Protein AF-A0A936B8V5-F1 (afdb_monomer_lite)

Foldseek 3Di:
DDDDDDDPPPDDPPPPVVVVVVVVQQQDQQCPLQDGNVVCVVLVADSNDQQRCPLQHGQNVQVVPVQGRSNDQQSQFQPNGCNRDPCSNHNPPDQKAKDWPDKDKDKDFADFDFDPDDDPPVDPVCDGDPTDGTDIAIAIEIEMEIGPFDFAALVDAFGKWKKKAFPVDDPQVSLDPDDDLIDTDGDDFPDFDPVQQFNWDDPPGQWMKMFMATSNSHTSGPNIDIDGHPDLVPPDPVPDDPPPPDDPRGNGHYRYGYDD

pLDDT: mean 74.58, std 17.85, range [33.94, 98.56]

Secondary structure (DSSP, 8-state):
---------------TTHHHHHHHHHT--SS-SS--HHHHHHHT--TT-S-SSSSSS-HHHHTTSTT--TT-S-SSSSSS-GGG-SSTTS----S-EEEEEEEEEEEEEPPP-----------TT-PPPPPPPPPEEEEEEEEEEEES-----TTSTT-EEEEEEETTS-GGGGGSSS-BSEEEE-SPSSP--TT----BPPTT--EEEEEEEETTS-B-TT--EEEEPPPTT-S-GGGSPTTS-------B-EEEEE--

Sequence (260 aa):
MAGGGGQLDVAASLSATATAEQALLLTLDRDQDGLPNAEELALGTDPDNPDSDGDGLDDGYEGRIPCLNPLEADVDGDGILDGEDDDPCTAALSPYQAQITDIRLVRIQSAPTGDDGYGYGEDPLDAPPPASEPEEVVRYEIAFTTTGFTPQPPSVADSHHVHFYFNSLGEDEAGLPGGGPWSLYAGGSPYVDPNNTPLARPEGATQLCVVVANANHTLVRNTSQCFDLPAPDAIPEESRVPGWGEWSAVAPALICTVEG

Radius of gyration: 31.31 Å; chains: 1; bounding box: 72×70×105 Å

Structure (mmCIF, N/CA/C/O backbone):
data_AF-A0A936B8V5-F1
#
_entry.id   AF-A0A936B8V5-F1
#
loop_
_atom_site.group_PDB
_atom_site.id
_atom_site.type_symbol
_atom_site.label_atom_id
_atom_site.label_alt_id
_atom_site.label_comp_id
_atom_site.label_asym_id
_atom_site.label_entity_id
_atom_site.label_seq_id
_atom_site.pdbx_PDB_ins_code
_atom_site.Cartn_x
_atom_site.Cartn_y
_atom_site.Cartn_z
_atom_site.occupancy
_atom_site.B_iso_or_equiv
_atom_site.auth_seq_id
_atom_site.auth_comp_id
_atom_site.auth_asym_id
_atom_site.auth_atom_id
_atom_site.pdbx_PDB_model_num
ATOM 1 N N . MET A 1 1 ? -4.813 -48.993 -71.717 1.00 38.22 1 MET A N 1
ATOM 2 C CA . MET A 1 1 ? -3.467 -48.387 -71.792 1.00 38.22 1 MET A CA 1
ATOM 3 C C . MET A 1 1 ? -3.457 -47.210 -70.833 1.00 38.22 1 MET A C 1
ATOM 5 O O . MET A 1 1 ? -4.446 -46.495 -70.818 1.00 38.22 1 MET A O 1
ATOM 9 N N . ALA A 1 2 ? -2.410 -47.149 -70.004 1.00 41.72 2 ALA A N 1
ATOM 10 C CA . ALA A 1 2 ? -2.052 -46.181 -68.954 1.00 41.72 2 ALA A CA 1
ATOM 11 C C . ALA A 1 2 ? -2.599 -44.746 -69.115 1.00 41.72 2 ALA A C 1
ATOM 13 O O . ALA A 1 2 ? -2.808 -44.293 -70.230 1.00 41.72 2 ALA A O 1
ATOM 14 N N . GLY A 1 3 ? -2.789 -43.934 -68.081 1.00 33.94 3 GLY A N 1
ATOM 15 C CA . GLY A 1 3 ? -2.330 -43.940 -66.692 1.00 33.94 3 GLY A CA 1
ATOM 16 C C . GLY A 1 3 ? -2.651 -42.546 -66.126 1.00 33.94 3 GLY A C 1
ATOM 17 O O 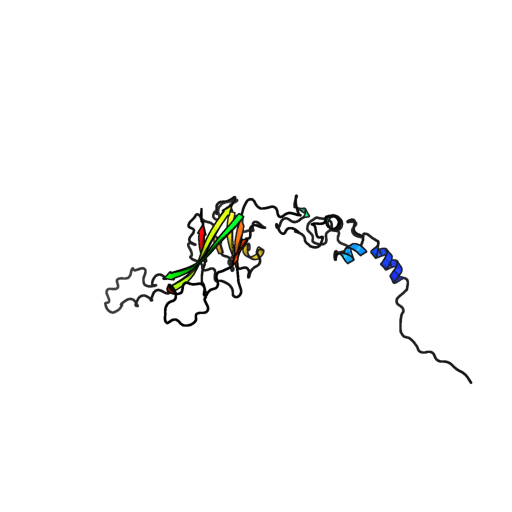. GLY A 1 3 ? -2.791 -41.595 -66.886 1.00 33.94 3 GLY A O 1
ATOM 18 N N . GLY A 1 4 ? -2.902 -42.420 -64.830 1.00 36.34 4 GLY A N 1
ATOM 19 C CA . GLY A 1 4 ? -2.001 -41.640 -63.981 1.00 36.34 4 GLY A CA 1
ATOM 20 C C . GLY A 1 4 ? -2.801 -40.580 -63.226 1.00 36.34 4 GLY A C 1
ATOM 21 O O . GLY A 1 4 ? -3.529 -39.802 -63.834 1.00 36.34 4 GLY A O 1
ATOM 22 N N . GLY A 1 5 ? -2.731 -40.640 -61.898 1.00 45.72 5 GLY A N 1
ATOM 23 C CA . GLY A 1 5 ? -3.432 -39.744 -60.990 1.00 45.72 5 GLY A CA 1
ATOM 24 C C . GLY A 1 5 ? -2.822 -38.346 -60.920 1.00 45.72 5 GLY A C 1
ATOM 25 O O . GLY A 1 5 ? -1.704 -38.100 -61.363 1.00 45.72 5 GLY A O 1
ATOM 26 N N . GLY A 1 6 ? -3.591 -37.452 -60.311 1.00 39.69 6 GLY A N 1
ATOM 27 C CA . GLY A 1 6 ? -3.196 -36.103 -59.932 1.00 39.69 6 GLY A CA 1
ATOM 28 C C . GLY A 1 6 ? -4.151 -35.642 -58.844 1.00 39.69 6 GLY A C 1
ATOM 29 O O . GLY A 1 6 ? -5.151 -34.988 -59.121 1.00 39.69 6 GLY A O 1
ATOM 30 N N . GLN A 1 7 ? -3.890 -36.097 -57.623 1.00 45.12 7 GLN A N 1
ATOM 31 C CA . GLN A 1 7 ? -4.509 -35.584 -56.412 1.00 45.12 7 GLN A CA 1
ATOM 32 C C . GLN A 1 7 ? -4.047 -34.130 -56.257 1.00 45.12 7 GLN A C 1
ATOM 34 O O . GLN A 1 7 ? -2.850 -33.863 -56.190 1.00 45.12 7 GLN A O 1
ATOM 39 N N . LEU A 1 8 ? -4.988 -33.189 -56.314 1.00 44.16 8 LEU A N 1
ATOM 40 C CA . LEU A 1 8 ? -4.719 -31.782 -56.042 1.00 44.16 8 LEU A CA 1
ATOM 41 C C . LEU A 1 8 ? -4.592 -31.631 -54.527 1.00 44.16 8 LEU A C 1
ATOM 43 O O . LEU A 1 8 ? -5.588 -31.430 -53.834 1.00 44.16 8 LEU A O 1
ATOM 47 N N . ASP A 1 9 ? -3.373 -31.781 -54.018 1.00 44.16 9 ASP A N 1
ATOM 48 C CA . ASP A 1 9 ? -3.058 -31.418 -52.644 1.00 44.16 9 ASP A CA 1
ATOM 49 C C . ASP A 1 9 ? -3.099 -29.891 -52.532 1.00 44.16 9 ASP A C 1
ATOM 51 O O . ASP A 1 9 ? -2.216 -29.164 -52.987 1.00 44.16 9 ASP A O 1
ATOM 55 N N . VAL A 1 10 ? -4.186 -29.398 -51.942 1.00 50.53 10 VAL A N 1
ATOM 56 C CA . VAL A 1 10 ? -4.339 -28.009 -51.510 1.00 50.53 10 VAL A CA 1
ATOM 57 C C . VAL A 1 10 ? -3.613 -27.871 -50.172 1.00 50.53 10 VAL A C 1
ATOM 59 O O . VAL A 1 10 ? -4.236 -27.830 -49.117 1.00 50.53 10 VAL A O 1
ATOM 62 N N . ALA A 1 11 ? -2.283 -27.878 -50.187 1.00 51.22 11 ALA A N 1
ATOM 63 C CA . ALA A 1 11 ? -1.497 -27.608 -48.992 1.00 51.22 11 ALA A CA 1
ATOM 64 C C . ALA A 1 11 ? -0.156 -26.965 -49.351 1.00 51.22 11 ALA A C 1
ATOM 66 O O . ALA A 1 11 ? 0.573 -27.447 -50.211 1.00 51.22 11 ALA A O 1
ATOM 67 N N . ALA A 1 12 ? 0.158 -25.904 -48.609 1.00 52.75 12 ALA A N 1
ATOM 68 C CA . ALA A 1 12 ? 1.461 -25.257 -48.508 1.00 52.75 12 ALA A CA 1
ATOM 69 C C . ALA A 1 12 ? 1.918 -24.414 -49.714 1.00 52.75 12 ALA A C 1
ATOM 71 O O . ALA A 1 12 ? 2.805 -24.777 -50.479 1.00 52.75 12 ALA A O 1
ATOM 72 N N . SER A 1 13 ? 1.413 -23.181 -49.767 1.00 53.25 13 SER A N 1
ATOM 73 C CA . SER A 1 13 ? 2.253 -22.040 -50.144 1.00 53.25 13 SER A CA 1
ATOM 74 C C . SER A 1 13 ? 2.345 -21.092 -48.947 1.00 53.25 13 SER A C 1
ATOM 76 O O . SER A 1 13 ? 1.743 -20.026 -48.918 1.00 53.25 13 SER A O 1
ATOM 78 N N . LEU A 1 14 ? 3.060 -21.530 -47.908 1.00 50.88 14 LEU A N 1
ATOM 79 C CA . LEU A 1 14 ? 3.731 -20.611 -46.992 1.00 50.88 14 LEU A CA 1
ATOM 80 C C . LEU A 1 14 ? 5.136 -20.444 -47.567 1.00 50.88 14 LEU A C 1
ATOM 82 O O . LEU A 1 14 ? 5.882 -21.415 -47.694 1.00 50.88 14 LEU A O 1
ATOM 86 N N . SER A 1 15 ? 5.430 -19.238 -48.045 1.00 55.03 15 SER A N 1
ATOM 87 C CA . SER A 1 15 ? 6.674 -18.920 -48.737 1.00 55.03 15 SER A CA 1
ATOM 88 C C . SER A 1 15 ? 7.882 -19.214 -47.845 1.00 55.03 15 SER A C 1
ATOM 90 O O . SER A 1 15 ? 7.982 -18.675 -46.747 1.00 55.03 15 SER A O 1
ATOM 92 N N . ALA A 1 16 ? 8.844 -19.993 -48.345 1.00 54.38 16 ALA A N 1
ATOM 93 C CA . ALA A 1 16 ? 10.139 -20.230 -47.697 1.00 54.38 16 ALA A CA 1
ATOM 94 C C . ALA A 1 16 ? 10.983 -18.945 -47.501 1.00 54.38 16 ALA A C 1
ATOM 96 O O . ALA A 1 16 ? 12.058 -18.998 -46.911 1.00 54.38 16 ALA A O 1
ATOM 97 N N . THR A 1 17 ? 10.517 -17.790 -47.991 1.00 53.12 17 THR A N 1
ATOM 98 C CA . THR A 1 17 ? 11.121 -16.476 -47.718 1.00 53.12 17 THR A CA 1
ATOM 99 C C . THR A 1 17 ? 10.673 -15.876 -46.386 1.00 53.12 17 THR A C 1
ATOM 101 O O . THR A 1 17 ? 11.434 -15.116 -45.796 1.00 53.12 17 THR A O 1
ATOM 104 N N . ALA A 1 18 ? 9.493 -16.250 -45.873 1.00 55.00 18 ALA A N 1
ATOM 105 C CA . ALA A 1 18 ? 8.970 -15.714 -44.616 1.00 55.00 18 ALA A CA 1
ATOM 106 C C . ALA A 1 18 ? 9.868 -16.077 -43.421 1.00 55.00 18 ALA A C 1
ATOM 108 O O . ALA A 1 18 ? 10.029 -15.276 -42.513 1.00 55.00 18 ALA A O 1
ATOM 109 N N . THR A 1 19 ? 10.538 -17.232 -43.455 1.00 65.62 19 THR A N 1
ATOM 110 C CA . THR A 1 19 ? 11.377 -17.700 -42.342 1.00 65.62 19 THR A CA 1
ATOM 111 C C . THR A 1 19 ? 12.726 -16.990 -42.240 1.00 65.62 19 THR A C 1
ATOM 113 O O . THR A 1 19 ? 13.256 -16.878 -41.143 1.00 65.62 19 THR A O 1
ATOM 116 N N . ALA A 1 20 ? 13.307 -16.518 -43.349 1.00 68.31 20 ALA A N 1
ATOM 117 C CA . ALA A 1 20 ? 14.611 -15.848 -43.320 1.00 68.31 20 ALA A CA 1
ATOM 118 C C . ALA A 1 20 ? 14.492 -14.376 -42.897 1.00 68.31 20 ALA A C 1
ATOM 120 O O . ALA A 1 20 ? 15.306 -13.898 -42.114 1.00 68.31 20 ALA A O 1
ATOM 121 N N . GLU A 1 21 ? 13.459 -13.677 -43.375 1.00 71.19 21 GLU A N 1
ATOM 122 C CA . GLU A 1 21 ? 13.177 -12.300 -42.952 1.00 71.19 21 GLU A CA 1
ATOM 123 C C . GLU A 1 21 ? 12.704 -12.252 -41.494 1.00 71.19 21 GLU A C 1
ATOM 125 O O . GLU A 1 21 ? 13.179 -11.418 -40.732 1.00 71.19 21 GLU A O 1
ATOM 130 N N . GLN A 1 22 ? 11.859 -13.196 -41.061 1.00 73.00 22 GLN A N 1
ATOM 131 C CA . GLN A 1 22 ? 11.444 -13.292 -39.655 1.00 73.00 22 GLN A CA 1
ATOM 132 C C . GLN A 1 22 ? 12.605 -13.661 -38.726 1.00 73.00 22 GLN A C 1
ATOM 134 O O . GLN A 1 22 ? 12.713 -13.099 -37.642 1.00 73.00 22 GLN A O 1
ATOM 139 N N . ALA A 1 23 ? 13.512 -14.547 -39.149 1.00 80.19 23 ALA A N 1
ATOM 140 C CA . ALA A 1 23 ? 14.703 -14.864 -38.361 1.00 80.19 23 ALA A CA 1
ATOM 141 C C . ALA A 1 23 ? 15.645 -13.660 -38.205 1.00 80.19 23 ALA A C 1
ATOM 143 O O . ALA A 1 23 ? 16.279 -13.526 -37.165 1.00 80.19 23 ALA A O 1
ATOM 144 N N . LEU A 1 24 ? 15.726 -12.778 -39.208 1.00 83.19 24 LEU A N 1
ATOM 145 C CA . LEU A 1 24 ? 16.513 -11.549 -39.108 1.00 83.19 24 LEU A CA 1
ATOM 146 C C . LEU A 1 24 ? 15.870 -10.540 -38.149 1.00 83.19 24 LEU A C 1
ATOM 148 O O . LEU A 1 24 ? 16.584 -9.912 -37.371 1.00 83.19 24 LEU A O 1
ATOM 152 N N . LEU A 1 25 ? 14.538 -10.416 -38.174 1.00 88.25 25 LEU A N 1
ATOM 153 C CA . LEU A 1 25 ? 13.805 -9.552 -37.245 1.00 88.25 25 LEU A CA 1
ATOM 154 C C . LEU A 1 25 ? 14.021 -9.968 -35.791 1.00 88.25 25 LEU A C 1
ATOM 156 O O . LEU A 1 25 ? 14.197 -9.105 -34.950 1.00 88.25 25 LEU A O 1
ATOM 160 N N . LEU A 1 26 ? 14.080 -11.268 -35.506 1.00 91.44 26 LEU A N 1
ATOM 161 C CA . LEU A 1 26 ? 14.350 -11.788 -34.163 1.00 91.44 26 LEU A CA 1
ATOM 162 C C . LEU A 1 26 ? 15.764 -11.464 -33.646 1.00 91.44 26 LEU A C 1
ATOM 164 O O . LEU A 1 26 ? 15.993 -11.456 -32.445 1.00 91.44 26 LEU A O 1
ATOM 168 N N . THR A 1 27 ? 16.723 -11.211 -34.537 1.00 94.25 27 THR A N 1
ATOM 169 C CA . THR A 1 27 ? 18.103 -10.850 -34.157 1.00 94.25 27 THR A CA 1
ATOM 170 C C . THR A 1 27 ? 18.358 -9.348 -34.104 1.00 94.25 27 THR A C 1
ATOM 172 O O . THR A 1 27 ? 19.471 -8.939 -33.779 1.00 94.25 27 THR A O 1
ATOM 175 N N . LEU A 1 28 ? 17.378 -8.540 -34.506 1.00 95.88 28 LEU A N 1
ATOM 176 C CA . LEU A 1 28 ? 17.460 -7.091 -34.415 1.00 95.88 28 LEU A CA 1
ATOM 177 C C . LEU A 1 28 ? 17.073 -6.652 -33.000 1.00 95.88 28 LEU A C 1
ATOM 179 O O . LEU A 1 28 ? 16.339 -7.364 -32.335 1.00 95.88 28 LEU A O 1
ATOM 183 N N . ASP A 1 29 ? 17.576 -5.498 -32.600 1.00 96.69 29 ASP A N 1
ATOM 184 C CA . ASP A 1 29 ? 17.181 -4.724 -31.424 1.00 96.69 29 ASP A CA 1
ATOM 185 C C . ASP A 1 29 ? 16.538 -3.456 -32.006 1.00 96.69 29 ASP A C 1
ATOM 187 O O . ASP A 1 29 ? 17.207 -2.682 -32.713 1.00 96.69 29 ASP A O 1
ATOM 191 N N . ARG A 1 30 ? 15.206 -3.388 -31.971 1.00 95.62 30 ARG A N 1
ATOM 192 C CA . ARG A 1 30 ? 14.439 -2.489 -32.845 1.00 95.62 30 ARG A CA 1
ATOM 193 C C . ARG A 1 30 ? 14.188 -1.129 -32.203 1.00 95.62 30 ARG A C 1
ATOM 195 O O . ARG A 1 30 ? 14.227 -0.129 -32.932 1.00 95.62 30 ARG A O 1
ATOM 202 N N . ASP A 1 31 ? 13.977 -1.087 -30.904 1.00 97.50 31 ASP A N 1
ATOM 203 C CA . ASP A 1 31 ? 13.868 0.121 -30.086 1.00 97.50 31 ASP A CA 1
ATOM 204 C C . ASP A 1 31 ? 15.209 0.594 -29.507 1.00 97.50 31 ASP A C 1
ATOM 206 O O . ASP A 1 31 ? 15.314 1.772 -29.166 1.00 97.50 31 ASP A O 1
ATOM 210 N N . GLN A 1 32 ? 16.269 -0.217 -29.603 1.00 98.00 32 GLN A N 1
ATOM 211 C CA . GLN A 1 32 ? 17.662 0.139 -29.292 1.00 98.00 32 GLN A CA 1
ATOM 212 C C . GLN A 1 32 ? 17.944 0.300 -27.797 1.00 98.00 32 GLN A C 1
ATOM 214 O O . GLN A 1 32 ? 18.799 1.109 -27.419 1.00 98.00 32 GLN A O 1
ATOM 219 N N . ASP A 1 33 ? 17.272 -0.490 -26.972 1.00 97.62 33 ASP A N 1
ATOM 220 C CA . ASP A 1 33 ? 17.423 -0.534 -25.515 1.00 97.62 33 ASP A CA 1
ATOM 221 C C . ASP A 1 33 ? 18.572 -1.484 -25.070 1.00 97.62 33 ASP A C 1
ATOM 223 O O . ASP A 1 33 ? 19.102 -1.428 -23.954 1.00 97.62 33 ASP A O 1
ATOM 227 N N . GLY A 1 34 ? 19.061 -2.316 -25.999 1.00 96.31 34 GLY A N 1
ATOM 228 C CA . GLY A 1 34 ? 20.127 -3.282 -25.779 1.00 96.31 34 GLY A CA 1
ATOM 229 C C . GLY A 1 34 ? 19.670 -4.721 -25.527 1.00 96.31 34 GLY A C 1
ATOM 230 O O . GLY A 1 34 ? 20.537 -5.531 -25.151 1.00 96.31 34 GLY A O 1
ATOM 231 N N . LEU A 1 35 ? 18.395 -5.045 -25.757 1.00 96.62 35 LEU A N 1
ATOM 232 C CA . LEU A 1 35 ? 17.846 -6.393 -25.885 1.00 96.62 35 LEU A CA 1
ATOM 233 C C . LEU A 1 35 ? 17.447 -6.682 -27.342 1.00 96.62 35 LEU A C 1
ATOM 235 O O . LEU A 1 35 ? 16.822 -5.881 -28.020 1.00 96.62 35 LEU A O 1
ATOM 239 N N . PRO A 1 36 ? 17.815 -7.848 -27.895 1.00 96.50 36 PRO A N 1
ATOM 240 C CA . PRO A 1 36 ? 17.280 -8.262 -29.185 1.00 96.50 36 PRO A CA 1
ATOM 241 C C . PRO A 1 36 ? 15.800 -8.647 -29.071 1.00 96.50 36 PRO A C 1
ATOM 243 O O . PRO A 1 36 ? 15.428 -9.358 -28.140 1.00 96.50 36 PRO A O 1
ATOM 246 N N . ASN A 1 37 ? 15.020 -8.400 -30.123 1.00 96.75 37 ASN A N 1
ATOM 247 C CA . ASN A 1 37 ? 13.596 -8.735 -30.221 1.00 96.75 37 ASN A CA 1
ATOM 248 C C . ASN A 1 37 ? 13.268 -10.189 -29.817 1.00 96.75 37 ASN A C 1
ATOM 250 O O . ASN A 1 37 ? 12.178 -10.484 -29.339 1.00 96.75 37 ASN A O 1
ATOM 254 N N . ALA A 1 38 ? 14.163 -11.156 -30.068 1.00 95.44 38 ALA A N 1
ATOM 255 C CA . ALA A 1 38 ? 13.956 -12.543 -29.635 1.00 95.44 38 ALA A CA 1
ATOM 256 C C . ALA A 1 38 ? 14.023 -12.734 -28.117 1.00 95.44 38 ALA A C 1
ATOM 258 O O . ALA A 1 38 ? 13.363 -13.633 -27.598 1.00 95.44 38 ALA A O 1
ATOM 259 N N . GLU A 1 39 ? 14.879 -11.969 -27.449 1.00 96.12 39 GLU A N 1
ATOM 260 C CA . GLU A 1 39 ? 15.048 -11.979 -26.000 1.00 96.12 39 GLU A CA 1
ATOM 261 C C . GLU A 1 39 ? 13.889 -11.243 -25.340 1.00 96.12 39 GLU A C 1
ATOM 263 O O . GLU A 1 39 ? 13.263 -11.808 -24.451 1.00 96.12 39 GLU A O 1
ATOM 268 N N . GLU A 1 40 ? 13.499 -10.094 -25.880 1.00 97.50 40 GLU A N 1
ATOM 269 C CA . GLU A 1 40 ? 12.309 -9.358 -25.450 1.00 97.50 40 GLU A CA 1
ATOM 270 C C . GLU A 1 40 ? 11.036 -10.204 -25.542 1.00 97.50 40 GLU A C 1
ATOM 272 O O . GLU A 1 40 ? 10.340 -10.422 -24.555 1.00 97.50 40 GLU A O 1
ATOM 277 N N . LEU A 1 41 ? 10.798 -10.853 -26.689 1.00 95.44 41 LEU A N 1
ATOM 278 C CA . LEU A 1 41 ? 9.683 -11.798 -26.842 1.00 95.44 41 LEU A CA 1
ATOM 279 C C . LEU A 1 41 ? 9.755 -12.989 -25.871 1.00 95.44 41 LEU A C 1
ATOM 281 O O . LEU A 1 41 ? 8.727 -13.614 -25.598 1.00 95.44 41 LEU A O 1
ATOM 285 N N . ALA A 1 42 ? 10.951 -13.364 -25.406 1.00 95.25 42 ALA A N 1
ATOM 286 C CA . ALA A 1 42 ? 11.131 -14.436 -24.430 1.00 95.25 42 ALA A CA 1
ATOM 287 C C . ALA A 1 42 ? 10.897 -13.961 -22.987 1.00 95.25 42 ALA A C 1
ATOM 289 O O . ALA A 1 42 ? 10.439 -14.764 -22.172 1.00 95.25 42 ALA A O 1
ATOM 290 N N . LEU A 1 43 ? 11.194 -12.693 -22.693 1.00 94.50 43 LEU A N 1
ATOM 291 C CA . LEU A 1 43 ? 10.930 -12.029 -21.416 1.00 94.50 43 LEU A CA 1
ATOM 292 C C . LEU A 1 43 ? 9.472 -11.561 -21.302 1.00 94.50 43 LEU A C 1
ATOM 294 O O . LEU A 1 43 ? 8.930 -11.537 -20.205 1.00 94.50 43 LEU A O 1
ATOM 298 N N . GLY A 1 44 ? 8.807 -11.317 -22.433 1.00 96.75 44 GLY A N 1
ATOM 299 C CA . GLY A 1 44 ? 7.440 -10.806 -22.501 1.00 96.75 44 GLY A CA 1
ATOM 300 C C . GLY A 1 44 ? 7.347 -9.288 -22.663 1.00 96.75 44 GLY A C 1
ATOM 301 O O . GLY A 1 44 ? 6.231 -8.776 -22.591 1.00 96.75 44 GLY A O 1
ATOM 302 N N . THR A 1 45 ? 8.473 -8.612 -22.899 1.00 97.75 45 THR A N 1
ATOM 303 C CA . THR A 1 45 ? 8.563 -7.176 -23.194 1.00 97.75 45 THR A CA 1
ATOM 304 C C . THR A 1 45 ? 8.195 -6.877 -24.656 1.00 97.75 45 THR A C 1
ATOM 306 O O . THR A 1 45 ? 8.005 -7.806 -25.458 1.00 97.75 45 THR A O 1
ATOM 309 N N . ASP A 1 46 ? 7.987 -5.603 -25.000 1.00 97.38 46 ASP A N 1
ATOM 310 C CA . ASP A 1 46 ? 7.541 -5.159 -26.328 1.00 97.38 46 ASP A CA 1
ATOM 311 C C . ASP A 1 46 ? 8.720 -4.707 -27.216 1.00 97.38 46 ASP A C 1
ATOM 313 O O . ASP A 1 46 ? 9.197 -3.602 -27.012 1.00 97.38 46 ASP A O 1
ATOM 317 N N . PRO A 1 47 ? 9.074 -5.440 -28.301 1.00 97.19 47 PRO A N 1
ATOM 318 C CA . PRO A 1 47 ? 10.209 -5.121 -29.191 1.00 97.19 47 PRO A CA 1
ATOM 319 C C . PRO A 1 47 ? 10.132 -3.814 -29.990 1.00 97.19 47 PRO A C 1
ATOM 321 O O . PRO A 1 47 ? 10.822 -3.629 -30.998 1.00 97.19 47 PRO A O 1
ATOM 324 N N . ASP A 1 48 ? 9.149 -2.980 -29.700 1.00 97.56 48 ASP A N 1
ATOM 325 C CA . ASP A 1 48 ? 8.931 -1.671 -30.297 1.00 97.56 48 ASP A CA 1
ATOM 326 C C . ASP A 1 48 ? 8.897 -0.561 -29.227 1.00 97.56 48 ASP A C 1
ATOM 328 O O . ASP A 1 48 ? 8.619 0.597 -29.571 1.00 97.56 48 ASP A O 1
ATOM 332 N N . ASN A 1 49 ? 9.166 -0.893 -27.962 1.00 98.38 49 ASN A N 1
ATOM 333 C CA . ASN A 1 49 ? 9.076 -0.012 -26.811 1.00 98.38 49 ASN A CA 1
ATOM 334 C C . ASN A 1 49 ? 10.213 -0.305 -25.813 1.00 98.38 49 ASN A C 1
ATOM 336 O O . ASN A 1 49 ? 10.133 -1.304 -25.112 1.00 98.38 49 ASN A O 1
ATOM 340 N N . PRO A 1 50 ? 11.186 0.610 -25.656 1.00 98.38 50 PRO A N 1
ATOM 341 C CA . PRO A 1 50 ? 12.371 0.347 -24.845 1.00 98.38 50 PRO A CA 1
ATOM 342 C C . PRO A 1 50 ? 12.103 0.263 -23.332 1.00 98.38 50 PRO A C 1
ATOM 344 O O . PRO A 1 50 ? 13.025 -0.081 -22.616 1.00 98.38 50 PRO A O 1
ATOM 347 N N . ASP A 1 51 ? 10.907 0.629 -22.858 1.00 98.56 51 ASP A N 1
ATOM 348 C CA . ASP A 1 51 ? 10.495 0.707 -21.443 1.00 98.56 51 ASP A CA 1
ATOM 349 C C . ASP A 1 51 ? 9.070 0.128 -21.336 1.00 98.56 51 ASP A C 1
ATOM 351 O O . ASP A 1 51 ? 8.068 0.819 -21.584 1.00 98.56 51 ASP A O 1
ATOM 355 N N . SER A 1 52 ? 8.968 -1.186 -21.138 1.00 98.31 52 SER A N 1
ATOM 356 C CA . SER A 1 52 ? 7.730 -1.953 -21.307 1.00 98.31 52 SER A CA 1
ATOM 357 C C . SER A 1 52 ? 6.708 -1.744 -20.195 1.00 98.31 52 SER A C 1
ATOM 359 O O . SER A 1 52 ? 5.501 -1.851 -20.460 1.00 98.31 52 SER A O 1
ATOM 361 N N . ASP A 1 53 ? 7.141 -1.433 -18.977 1.00 97.81 53 ASP A N 1
ATOM 362 C CA . ASP A 1 53 ? 6.264 -1.148 -17.839 1.00 97.81 53 ASP A CA 1
ATOM 363 C C . ASP A 1 53 ? 6.080 0.354 -17.556 1.00 97.81 53 ASP A C 1
ATOM 365 O O . ASP A 1 53 ? 5.105 0.733 -16.892 1.00 97.81 53 ASP A O 1
ATOM 369 N N . GLY A 1 54 ? 6.880 1.209 -18.192 1.00 97.88 54 GLY A N 1
ATOM 370 C CA . GLY A 1 54 ? 6.715 2.657 -18.222 1.00 97.88 54 GLY A CA 1
ATOM 371 C C . GLY A 1 54 ? 7.259 3.354 -16.982 1.00 97.88 54 GLY A C 1
ATOM 372 O O . GLY A 1 54 ? 6.699 4.387 -16.587 1.00 97.88 54 GLY A O 1
ATOM 373 N N . ASP A 1 55 ? 8.275 2.783 -16.347 1.00 97.06 55 ASP A N 1
ATOM 374 C CA . ASP A 1 55 ? 8.828 3.238 -15.075 1.00 97.06 55 ASP A CA 1
ATOM 375 C C . ASP A 1 55 ? 10.017 4.210 -15.234 1.00 97.06 55 ASP A C 1
ATOM 377 O O . ASP A 1 55 ? 10.380 4.935 -14.300 1.00 97.06 55 ASP A O 1
ATOM 381 N N . GLY A 1 56 ? 10.549 4.312 -16.457 1.00 96.88 56 GLY A N 1
ATOM 382 C CA . GLY A 1 56 ? 11.664 5.176 -16.828 1.00 96.88 56 GLY A CA 1
ATOM 383 C C . GLY A 1 56 ? 13.024 4.480 -16.943 1.00 96.88 56 GLY A C 1
ATOM 384 O O . GLY A 1 56 ? 14.005 5.173 -17.255 1.00 96.88 56 GLY A O 1
ATOM 385 N N . LEU A 1 57 ? 13.107 3.169 -16.719 1.00 98.00 57 LEU A N 1
ATOM 386 C CA . LEU A 1 57 ? 14.244 2.319 -17.059 1.00 98.00 57 LEU A CA 1
ATOM 387 C C . LEU A 1 57 ? 14.008 1.603 -18.392 1.00 98.00 57 LEU A C 1
ATOM 389 O O . LEU A 1 57 ? 12.892 1.318 -18.795 1.00 98.00 57 LEU A O 1
ATOM 393 N N . ASP A 1 58 ? 15.103 1.364 -19.112 1.00 98.44 58 ASP A N 1
ATOM 394 C CA . ASP A 1 58 ? 15.045 0.594 -20.351 1.00 98.44 58 ASP A CA 1
ATOM 395 C C . ASP A 1 58 ? 15.006 -0.918 -20.014 1.00 98.44 58 ASP A C 1
ATOM 397 O O . ASP A 1 58 ? 15.829 -1.371 -19.203 1.00 98.44 58 ASP A O 1
ATOM 401 N N . ASP A 1 59 ? 14.191 -1.725 -20.704 1.00 98.44 59 ASP A N 1
ATOM 402 C CA . ASP A 1 59 ? 14.035 -3.169 -20.449 1.00 98.44 59 ASP A CA 1
ATOM 403 C C . ASP A 1 59 ? 15.399 -3.888 -20.462 1.00 98.44 59 ASP A C 1
ATOM 405 O O . ASP A 1 59 ? 15.710 -4.780 -19.658 1.00 98.44 59 ASP A O 1
ATOM 409 N N . GLY A 1 60 ? 16.280 -3.478 -21.376 1.00 97.69 60 GLY A N 1
ATOM 410 C CA . GLY A 1 60 ? 17.627 -4.010 -21.520 1.00 97.69 60 GLY A CA 1
ATOM 411 C C . GLY A 1 60 ? 18.624 -3.583 -20.457 1.00 97.69 60 GLY A C 1
ATOM 412 O O . GLY A 1 60 ? 19.657 -4.252 -20.285 1.00 97.69 60 GLY A O 1
ATOM 413 N N . TYR A 1 61 ? 18.345 -2.513 -19.718 1.00 97.69 61 TYR A N 1
ATOM 414 C CA . TYR A 1 61 ? 19.048 -2.196 -18.481 1.00 97.69 61 TYR A CA 1
ATOM 415 C C . TYR A 1 61 ? 18.595 -3.137 -17.363 1.00 97.69 61 TYR A C 1
ATOM 417 O O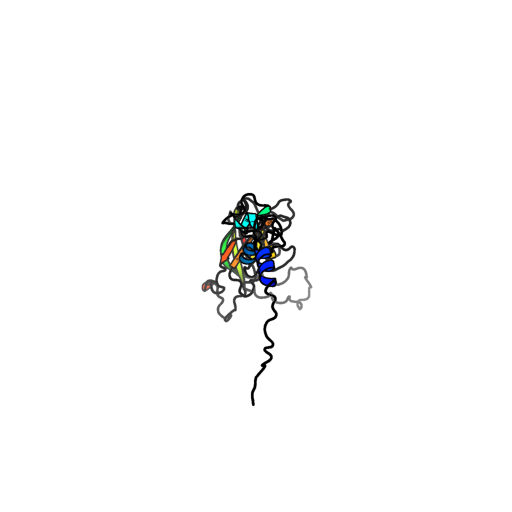 . TYR A 1 61 ? 19.441 -3.805 -16.753 1.00 97.69 61 TYR A O 1
ATOM 425 N N . GLU A 1 62 ? 17.288 -3.250 -17.152 1.00 97.81 62 GLU A N 1
ATOM 426 C CA . GLU A 1 62 ? 16.694 -4.058 -16.089 1.00 97.81 62 GLU A CA 1
ATOM 427 C C . GLU A 1 62 ? 17.008 -5.544 -16.234 1.00 97.81 62 GLU A C 1
ATOM 429 O O . GLU A 1 62 ? 17.473 -6.177 -15.286 1.00 97.81 62 GLU A O 1
ATOM 434 N N . GLY A 1 63 ? 16.921 -6.094 -17.449 1.00 95.50 63 GLY A N 1
ATOM 435 C CA . GLY A 1 63 ? 17.238 -7.497 -17.738 1.00 95.50 63 GLY A CA 1
ATOM 436 C C . GLY A 1 63 ? 18.679 -7.911 -17.392 1.00 95.50 63 GLY A C 1
ATOM 437 O O . GLY A 1 63 ? 19.003 -9.102 -17.341 1.00 95.50 63 GLY A O 1
ATOM 438 N N . ARG A 1 64 ? 19.578 -6.951 -17.129 1.00 94.94 64 ARG A N 1
ATOM 439 C CA . ARG A 1 64 ? 20.967 -7.198 -16.696 1.00 94.94 64 ARG A CA 1
ATOM 440 C C . ARG A 1 64 ? 21.151 -7.124 -15.182 1.00 94.94 64 ARG A C 1
ATOM 442 O O . ARG A 1 64 ? 22.217 -7.526 -14.697 1.00 94.94 64 ARG A O 1
ATOM 449 N N . ILE A 1 65 ? 20.166 -6.629 -14.443 1.00 94.88 65 ILE A N 1
ATOM 450 C CA . ILE A 1 65 ? 20.214 -6.451 -12.995 1.00 94.88 65 ILE A CA 1
ATOM 451 C C . ILE A 1 65 ? 19.348 -7.537 -12.343 1.00 94.88 65 ILE A C 1
ATOM 453 O O . ILE A 1 65 ? 18.140 -7.536 -12.509 1.00 94.88 65 ILE A O 1
ATOM 457 N N . PRO A 1 66 ? 19.927 -8.473 -11.563 1.00 94.62 66 PRO A N 1
ATOM 458 C CA . PRO A 1 66 ? 19.189 -9.640 -11.065 1.00 94.62 66 PRO A CA 1
ATOM 459 C C . PRO A 1 66 ? 17.966 -9.373 -10.176 1.00 94.62 66 PRO A C 1
ATOM 461 O O . PRO A 1 66 ? 17.252 -10.331 -9.886 1.00 94.62 66 PRO A O 1
ATOM 464 N N . CYS A 1 67 ? 17.804 -8.153 -9.661 1.00 94.81 67 CYS A N 1
ATOM 465 C CA . CYS A 1 67 ? 16.678 -7.771 -8.813 1.00 94.81 67 CYS A CA 1
ATOM 466 C C . CYS A 1 67 ? 15.584 -6.988 -9.540 1.00 94.81 67 CYS A C 1
ATOM 468 O O . CYS A 1 67 ? 14.504 -6.949 -8.977 1.00 94.81 67 CYS A O 1
ATOM 470 N N . LEU A 1 68 ? 15.835 -6.433 -10.732 1.00 96.81 68 LEU A N 1
ATOM 471 C CA . LEU A 1 68 ? 14.828 -5.695 -11.503 1.00 96.81 68 LEU A CA 1
ATOM 472 C C . LEU A 1 68 ? 14.045 -6.640 -12.421 1.00 96.81 68 LEU A C 1
ATOM 474 O O . LEU A 1 68 ? 14.477 -7.774 -12.683 1.00 96.81 68 LEU A O 1
ATOM 478 N N . ASN A 1 69 ? 12.898 -6.178 -12.906 1.00 97.25 69 ASN A N 1
ATOM 479 C CA . ASN A 1 69 ? 12.019 -6.930 -13.786 1.00 97.25 69 ASN A CA 1
ATOM 480 C C . ASN A 1 69 ? 11.343 -5.965 -14.776 1.00 97.25 69 ASN A C 1
ATOM 482 O O . ASN A 1 69 ? 10.458 -5.251 -14.332 1.00 97.25 69 ASN A O 1
ATOM 486 N N . PRO A 1 70 ? 11.623 -6.059 -16.095 1.00 97.81 70 PRO A N 1
ATOM 487 C CA . PRO A 1 70 ? 11.164 -5.096 -17.115 1.00 97.81 70 PRO A CA 1
ATOM 488 C C . PRO A 1 70 ? 9.658 -5.135 -17.430 1.00 97.81 70 PRO A C 1
ATOM 490 O O . PRO A 1 70 ? 9.191 -4.796 -18.513 1.00 97.81 70 PRO A O 1
ATOM 493 N N . LEU A 1 71 ? 8.872 -5.713 -16.530 1.00 98.00 71 LEU A N 1
ATOM 494 C CA . LEU A 1 71 ? 7.421 -5.837 -16.604 1.00 98.00 71 LEU A CA 1
ATOM 495 C C . LEU A 1 71 ? 6.771 -5.422 -15.272 1.00 98.00 71 LEU A C 1
ATOM 497 O O . LEU A 1 71 ? 5.590 -5.717 -15.051 1.00 98.00 71 LEU A O 1
ATOM 501 N N . GLU A 1 72 ? 7.535 -4.827 -14.362 1.00 97.44 72 GLU A N 1
ATOM 502 C CA . GLU A 1 72 ? 7.170 -4.482 -12.996 1.00 97.44 72 GLU A CA 1
ATOM 503 C C . GLU A 1 72 ? 7.836 -3.163 -12.587 1.00 97.44 72 GLU A C 1
ATOM 505 O O . GLU A 1 72 ? 8.917 -3.158 -12.022 1.00 97.44 72 GLU A O 1
ATOM 510 N N . ALA A 1 73 ? 7.097 -2.070 -12.782 1.00 96.12 73 ALA A N 1
ATOM 511 C CA . ALA A 1 73 ? 7.564 -0.692 -12.621 1.00 96.12 73 ALA A CA 1
ATOM 512 C C . ALA A 1 73 ? 8.020 -0.261 -11.202 1.00 96.12 73 ALA A C 1
ATOM 514 O O . ALA A 1 73 ? 8.267 0.919 -10.978 1.00 96.12 73 ALA A O 1
ATOM 515 N N . ASP A 1 74 ? 7.985 -1.161 -10.220 1.00 92.19 74 ASP A N 1
ATOM 516 C CA . ASP A 1 74 ? 8.312 -0.942 -8.801 1.00 92.19 74 ASP A CA 1
ATOM 517 C C . ASP A 1 74 ? 8.585 -2.319 -8.178 1.00 92.19 74 ASP A C 1
ATOM 519 O O . ASP A 1 74 ? 7.676 -2.985 -7.661 1.00 92.19 74 ASP A O 1
ATOM 523 N N . VAL A 1 75 ? 9.815 -2.813 -8.327 1.00 93.50 75 VAL A N 1
ATOM 524 C CA . VAL A 1 75 ? 10.134 -4.227 -8.073 1.00 93.50 75 VAL A CA 1
ATOM 525 C C . VAL A 1 75 ? 10.220 -4.577 -6.588 1.00 93.50 75 VAL A C 1
ATOM 527 O O . VAL A 1 75 ? 10.076 -5.744 -6.197 1.00 93.50 75 VAL A O 1
ATOM 530 N N . ASP A 1 76 ? 10.459 -3.587 -5.731 1.00 87.50 76 ASP A N 1
ATOM 531 C CA . ASP A 1 76 ? 10.485 -3.770 -4.282 1.00 87.50 76 ASP A CA 1
ATOM 532 C C . ASP A 1 76 ? 9.188 -3.339 -3.574 1.00 87.50 76 ASP A C 1
ATOM 534 O O . ASP A 1 76 ? 8.986 -3.654 -2.389 1.00 87.50 76 ASP A O 1
ATOM 538 N N . GLY A 1 77 ? 8.268 -2.733 -4.324 1.00 83.75 77 GLY A N 1
ATOM 539 C CA . GLY A 1 77 ? 6.915 -2.394 -3.914 1.00 83.75 77 GLY A CA 1
ATOM 540 C C . GLY A 1 77 ? 6.832 -1.157 -3.026 1.00 83.75 77 GLY A C 1
ATOM 541 O O . GLY A 1 77 ? 5.846 -1.016 -2.292 1.00 83.75 77 GLY A O 1
ATOM 542 N N . ASP A 1 78 ? 7.855 -0.301 -2.993 1.00 71.81 78 ASP A N 1
ATOM 543 C CA . ASP A 1 78 ? 7.881 0.915 -2.174 1.00 71.81 78 ASP A CA 1
ATOM 544 C C . ASP A 1 78 ? 7.204 2.128 -2.785 1.00 71.81 78 ASP A C 1
ATOM 546 O O . ASP A 1 78 ? 7.119 3.183 -2.149 1.00 71.81 78 ASP A O 1
ATOM 550 N N . GLY A 1 79 ? 6.605 1.943 -3.954 1.00 75.56 79 GLY A N 1
ATOM 551 C CA . GLY A 1 79 ? 5.822 2.920 -4.681 1.00 75.56 79 GLY A CA 1
ATOM 552 C C . GLY A 1 79 ? 6.618 4.117 -5.176 1.00 75.56 79 GLY A C 1
ATOM 553 O O . GLY A 1 79 ? 5.984 5.105 -5.571 1.00 75.56 79 GLY A O 1
ATOM 554 N N . ILE A 1 80 ? 7.948 4.054 -5.132 1.00 78.75 80 ILE A N 1
ATOM 555 C CA . ILE A 1 80 ? 8.848 4.805 -5.998 1.00 78.75 80 ILE A CA 1
ATOM 556 C C . ILE A 1 80 ? 9.115 3.899 -7.204 1.00 78.75 80 ILE A C 1
ATOM 558 O O . ILE A 1 80 ? 9.360 2.714 -7.048 1.00 78.75 80 ILE A O 1
ATOM 562 N N . LEU A 1 81 ? 8.979 4.441 -8.414 1.00 90.06 81 LEU A N 1
ATOM 563 C CA . LEU A 1 81 ? 9.260 3.661 -9.622 1.00 90.06 81 LEU A CA 1
ATOM 564 C C . LEU A 1 81 ? 10.758 3.346 -9.688 1.00 90.06 81 LEU A C 1
ATOM 566 O O . LEU A 1 81 ? 11.544 4.209 -9.280 1.00 90.06 81 LEU A O 1
ATOM 570 N N . ASP A 1 82 ? 11.171 2.201 -10.238 1.00 93.19 82 ASP A N 1
ATOM 571 C CA . ASP A 1 82 ? 12.592 1.816 -10.210 1.00 93.19 82 ASP A CA 1
ATOM 572 C C . ASP A 1 82 ? 13.461 2.862 -10.940 1.00 93.19 82 ASP A C 1
ATOM 574 O O . ASP A 1 82 ? 14.582 3.167 -10.519 1.00 93.19 82 ASP A O 1
ATOM 578 N N . GLY A 1 83 ? 12.921 3.506 -11.983 1.00 94.19 83 GLY A N 1
ATOM 579 C CA . GLY A 1 83 ? 13.551 4.631 -12.689 1.00 94.19 83 GLY A CA 1
ATOM 580 C C . GLY A 1 83 ? 13.697 5.936 -11.893 1.00 94.19 83 GLY A C 1
ATOM 581 O O . GLY A 1 83 ? 14.500 6.804 -12.263 1.00 94.19 83 GLY A O 1
ATOM 582 N N . GLU A 1 84 ? 12.954 6.097 -10.799 1.00 88.62 84 GLU A N 1
ATOM 583 C CA . GLU A 1 84 ? 13.019 7.241 -9.880 1.00 88.62 84 GLU A CA 1
ATOM 584 C C . GLU A 1 84 ? 13.727 6.917 -8.550 1.00 88.62 84 GLU A C 1
ATOM 586 O O . GLU A 1 84 ? 14.005 7.847 -7.782 1.00 88.62 84 GLU A O 1
ATOM 591 N N . ASP A 1 85 ? 14.050 5.646 -8.290 1.00 84.56 85 ASP A N 1
ATOM 592 C CA . ASP A 1 85 ? 14.670 5.184 -7.048 1.00 84.56 85 ASP A CA 1
ATOM 593 C C . ASP A 1 85 ? 16.210 5.085 -7.140 1.00 84.56 85 ASP A C 1
ATOM 595 O O . ASP A 1 85 ? 16.803 4.604 -8.106 1.00 84.56 85 ASP A O 1
ATOM 599 N N . ASP A 1 86 ? 16.888 5.550 -6.087 1.00 86.62 86 ASP A N 1
ATOM 600 C CA . ASP A 1 86 ? 18.334 5.398 -5.914 1.00 86.62 86 ASP A CA 1
ATOM 601 C C . ASP A 1 86 ? 18.714 3.970 -5.442 1.00 86.62 86 ASP A C 1
ATOM 603 O O . ASP A 1 86 ? 19.884 3.584 -5.578 1.00 86.62 86 ASP A O 1
ATOM 607 N N . ASP A 1 87 ? 17.775 3.201 -4.869 1.00 86.94 87 ASP A N 1
ATOM 608 C CA . ASP A 1 87 ? 17.968 1.818 -4.392 1.00 86.94 87 ASP A CA 1
ATOM 609 C C . ASP A 1 87 ? 16.767 0.888 -4.702 1.00 86.94 87 ASP A C 1
ATOM 611 O O . ASP A 1 87 ? 16.250 0.248 -3.786 1.00 86.94 87 ASP A O 1
ATOM 615 N N . PRO A 1 88 ? 16.403 0.707 -5.991 1.00 88.38 88 PRO A N 1
ATOM 616 C CA . PRO A 1 88 ? 15.161 0.042 -6.440 1.00 88.38 88 PRO A CA 1
ATOM 617 C C . PRO A 1 88 ? 15.038 -1.438 -6.054 1.00 88.38 88 PRO A C 1
ATOM 619 O O . PRO A 1 88 ? 14.040 -2.103 -6.287 1.00 88.38 88 PRO A O 1
ATOM 622 N N . CYS A 1 89 ? 16.110 -2.026 -5.527 1.00 89.81 89 CYS A N 1
ATOM 623 C CA . CYS A 1 89 ? 16.119 -3.430 -5.139 1.00 89.81 89 CYS A CA 1
ATOM 624 C C . CYS A 1 89 ? 15.820 -3.633 -3.653 1.00 89.81 89 CYS A C 1
ATOM 626 O O . CYS A 1 89 ? 15.846 -4.777 -3.170 1.00 89.81 89 CYS A O 1
ATOM 628 N N . THR A 1 90 ? 15.627 -2.557 -2.895 1.00 83.94 90 THR A N 1
ATOM 629 C CA . THR A 1 90 ? 15.314 -2.630 -1.479 1.00 83.94 90 THR A CA 1
ATOM 630 C C . THR A 1 90 ? 14.375 -1.518 -1.080 1.00 83.94 90 THR A C 1
ATOM 632 O O . THR A 1 90 ? 14.809 -0.380 -0.945 1.00 83.94 90 THR A O 1
ATOM 635 N N . ALA A 1 91 ? 13.162 -1.925 -0.703 1.00 74.19 91 ALA A N 1
ATOM 636 C CA . ALA A 1 91 ? 12.140 -1.008 -0.245 1.00 74.19 91 ALA A CA 1
ATOM 637 C C . ALA A 1 91 ? 12.724 0.038 0.703 1.00 74.19 91 ALA A C 1
ATOM 639 O O . ALA A 1 91 ? 13.157 -0.303 1.823 1.00 74.19 91 ALA A O 1
ATOM 640 N N . ALA A 1 92 ? 12.750 1.300 0.272 1.00 63.91 92 ALA A N 1
ATOM 641 C CA . ALA A 1 92 ? 13.208 2.396 1.092 1.00 63.91 92 ALA A CA 1
ATOM 642 C C . ALA A 1 92 ? 12.291 2.437 2.310 1.00 63.91 92 ALA A C 1
ATOM 644 O O . ALA A 1 92 ? 11.120 2.820 2.259 1.00 63.91 92 ALA A O 1
ATOM 645 N N . LEU A 1 93 ? 12.812 1.990 3.458 1.00 65.75 93 LEU A N 1
ATOM 646 C CA . LEU A 1 93 ? 12.036 2.016 4.686 1.00 65.75 93 LEU A CA 1
ATOM 647 C C . LEU A 1 93 ? 11.765 3.476 5.019 1.00 65.75 93 LEU A C 1
ATOM 649 O O . LEU A 1 93 ? 12.646 4.190 5.510 1.00 65.75 93 LEU A O 1
ATOM 653 N N . SER A 1 94 ? 10.527 3.898 4.775 1.00 73.88 94 SER A N 1
ATOM 654 C CA . SER A 1 94 ? 10.050 5.194 5.215 1.00 73.88 94 SER A CA 1
ATOM 655 C C . SER A 1 94 ? 10.437 5.388 6.686 1.00 73.88 94 SER A C 1
ATOM 657 O O . SER A 1 94 ? 10.224 4.489 7.514 1.00 73.88 94 SER A O 1
ATOM 659 N N . PRO A 1 95 ? 10.998 6.553 7.066 1.00 80.62 95 PRO A N 1
ATOM 660 C CA . PRO A 1 95 ? 11.241 6.847 8.474 1.00 80.62 95 PRO A CA 1
ATOM 661 C C . PRO A 1 95 ? 9.926 6.882 9.265 1.00 80.62 95 PRO A C 1
ATOM 663 O O . PRO A 1 95 ? 9.950 6.822 10.497 1.00 80.62 95 PRO A O 1
ATOM 666 N N . TYR A 1 96 ? 8.793 6.990 8.566 1.00 87.19 96 TYR A N 1
ATOM 667 C CA . TYR A 1 96 ? 7.457 6.926 9.118 1.00 87.19 96 TYR A CA 1
ATOM 668 C C . TYR A 1 96 ? 6.951 5.490 9.098 1.00 87.19 96 TYR A C 1
ATOM 670 O O . TYR A 1 96 ? 6.889 4.858 8.053 1.00 87.19 96 TYR A O 1
ATOM 678 N N . GLN A 1 97 ? 6.541 4.978 10.252 1.00 88.19 97 GLN A N 1
ATOM 679 C CA . GLN A 1 97 ? 5.924 3.655 10.345 1.00 88.19 97 GLN A CA 1
ATOM 680 C C . GLN A 1 97 ? 4.704 3.711 11.250 1.00 88.19 97 GLN A C 1
ATOM 682 O O . GLN A 1 97 ? 4.672 4.488 12.207 1.00 88.19 97 GLN A O 1
ATOM 687 N N . ALA A 1 98 ? 3.728 2.855 10.972 1.00 88.19 98 ALA A N 1
ATOM 688 C CA . ALA A 1 98 ? 2.627 2.560 11.871 1.00 88.19 98 ALA A CA 1
ATOM 689 C C . ALA A 1 98 ? 2.503 1.043 12.016 1.00 88.19 98 ALA A C 1
ATOM 691 O O . ALA A 1 98 ? 2.603 0.307 11.039 1.00 88.19 98 ALA A O 1
ATOM 692 N N . GLN A 1 99 ? 2.295 0.575 13.242 1.00 89.25 99 GLN A N 1
ATOM 693 C CA . GLN A 1 99 ? 2.174 -0.847 13.534 1.00 89.25 99 GLN A CA 1
ATOM 694 C C . GLN A 1 99 ? 1.061 -1.074 14.545 1.00 89.25 99 GLN A C 1
ATOM 696 O O . GLN A 1 99 ? 1.065 -0.479 15.621 1.00 89.25 99 GLN A O 1
ATOM 701 N N . ILE A 1 100 ? 0.131 -1.965 14.209 1.00 89.00 100 ILE A N 1
ATOM 702 C CA . ILE A 1 100 ? -0.846 -2.490 15.162 1.00 89.00 100 ILE A CA 1
ATOM 703 C C . ILE A 1 100 ? -0.117 -3.433 16.124 1.00 89.00 100 ILE A C 1
ATOM 705 O O . ILE A 1 100 ? 0.564 -4.361 15.688 1.00 89.00 100 ILE A O 1
ATOM 709 N N . THR A 1 101 ? -0.263 -3.197 17.426 1.00 87.69 101 THR A N 1
ATOM 710 C CA . THR A 1 101 ? 0.371 -3.993 18.486 1.00 87.69 101 THR A CA 1
ATOM 711 C C . THR A 1 101 ? -0.594 -4.971 19.149 1.00 87.69 101 THR A C 1
ATOM 713 O O . THR A 1 101 ? -0.161 -6.034 19.591 1.00 87.69 101 THR A O 1
ATOM 716 N N . ASP A 1 102 ? -1.888 -4.646 19.193 1.00 86.38 102 ASP A N 1
ATOM 717 C CA . ASP A 1 102 ? -2.935 -5.517 19.735 1.00 86.38 102 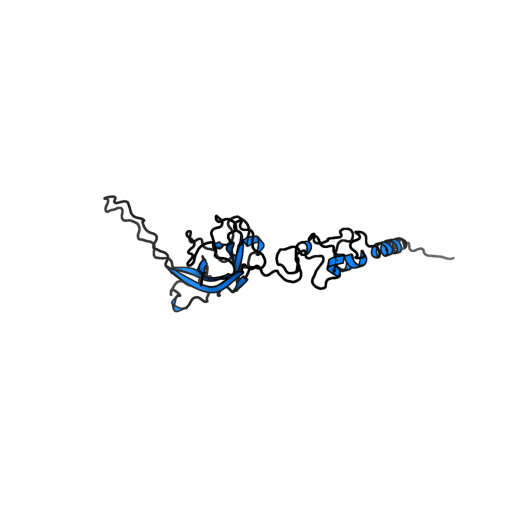ASP A CA 1
ATOM 718 C C . ASP A 1 102 ? -4.292 -5.217 19.084 1.00 86.38 102 ASP A C 1
ATOM 720 O O . ASP A 1 102 ? -4.609 -4.065 18.776 1.00 86.38 102 ASP A O 1
ATOM 724 N N . ILE A 1 103 ? -5.119 -6.250 18.915 1.00 85.00 103 ILE A N 1
ATOM 725 C CA . ILE A 1 103 ? -6.536 -6.111 18.560 1.00 85.00 103 ILE A CA 1
ATOM 726 C C . ILE A 1 103 ? -7.350 -7.039 19.453 1.00 85.00 103 ILE A C 1
ATOM 728 O O . ILE A 1 103 ? -7.192 -8.261 19.415 1.00 85.00 103 ILE A O 1
ATOM 732 N N . ARG A 1 104 ? -8.321 -6.477 20.176 1.00 80.81 104 ARG A N 1
ATOM 733 C CA . ARG A 1 104 ? -9.271 -7.249 20.987 1.00 80.81 104 ARG A CA 1
ATOM 734 C C . ARG A 1 104 ? -10.718 -6.873 20.715 1.00 80.81 104 ARG A C 1
ATOM 736 O O . ARG A 1 104 ? -11.021 -5.760 20.303 1.00 80.81 104 ARG A O 1
ATOM 743 N N . LEU A 1 105 ? -11.629 -7.806 20.978 1.00 77.56 105 LEU A N 1
ATOM 744 C CA . LEU A 1 105 ? -13.067 -7.539 20.970 1.00 77.56 105 LEU A CA 1
ATOM 745 C C . LEU A 1 105 ? -13.509 -7.080 22.361 1.00 77.56 105 LEU A C 1
ATOM 747 O O . LEU A 1 105 ? -13.272 -7.771 23.351 1.00 77.56 105 LEU A O 1
ATOM 751 N N . VAL A 1 106 ? -14.192 -5.941 22.428 1.00 73.31 106 VAL A N 1
ATOM 752 C CA . VAL A 1 106 ? -14.759 -5.377 23.656 1.00 73.31 106 VAL A CA 1
ATOM 753 C C . VAL A 1 106 ? -16.269 -5.236 23.540 1.00 73.31 106 VAL A C 1
ATOM 755 O O . VAL A 1 106 ? -16.801 -4.977 22.461 1.00 73.31 106 VAL A O 1
ATOM 758 N N . ARG A 1 107 ? -16.975 -5.398 24.661 1.00 73.44 107 ARG A N 1
ATOM 759 C CA . ARG A 1 107 ? -18.416 -5.136 24.745 1.00 73.44 107 ARG A CA 1
ATOM 760 C C . ARG A 1 107 ? -18.663 -3.784 25.377 1.00 73.44 107 ARG A C 1
ATOM 762 O O . ARG A 1 107 ? -18.070 -3.461 26.404 1.00 73.44 107 ARG A O 1
ATOM 769 N N . ILE A 1 108 ? -19.553 -3.014 24.772 1.00 68.19 108 ILE A N 1
ATOM 770 C CA . ILE A 1 108 ? -19.909 -1.679 25.232 1.00 68.19 108 ILE A CA 1
ATOM 771 C C . ILE A 1 108 ? -21.418 -1.615 25.345 1.00 68.19 108 ILE A C 1
ATOM 773 O O . ILE A 1 108 ? -22.132 -1.920 24.393 1.00 68.19 108 ILE A O 1
ATOM 777 N N . GLN A 1 109 ? -21.903 -1.193 26.507 1.00 66.12 109 GLN A N 1
ATOM 778 C CA . GLN A 1 109 ? -23.303 -0.832 26.658 1.00 66.12 109 GLN A CA 1
ATOM 779 C C . GLN A 1 109 ? -23.516 0.532 26.006 1.00 66.12 109 GLN A C 1
ATOM 781 O O . GLN A 1 109 ? -22.864 1.512 26.374 1.00 66.12 109 GLN A O 1
ATOM 786 N N . SER A 1 110 ? -24.401 0.594 25.017 1.00 61.00 110 SER A N 1
ATOM 787 C CA . SER A 1 110 ? -24.874 1.870 24.492 1.00 61.00 110 SER A CA 1
ATOM 788 C C . SER A 1 110 ? -25.577 2.655 25.602 1.00 61.00 110 SER A C 1
ATOM 790 O O . SER A 1 110 ? -26.179 2.083 26.516 1.00 61.00 110 SER A O 1
ATOM 792 N N . ALA A 1 111 ? -25.469 3.983 25.552 1.00 54.88 111 ALA A N 1
ATOM 793 C CA . ALA A 1 111 ? -26.267 4.824 26.431 1.00 54.88 111 ALA A CA 1
ATOM 794 C C . ALA A 1 111 ? -27.760 4.611 26.102 1.00 54.88 111 ALA A C 1
ATOM 796 O O . ALA A 1 111 ? -28.093 4.508 24.918 1.00 54.88 111 ALA A O 1
ATOM 797 N N . PRO A 1 112 ? -28.659 4.577 27.104 1.00 54.44 112 PRO A N 1
ATOM 798 C CA . PRO A 1 112 ? -30.093 4.526 26.844 1.00 54.44 112 PRO A CA 1
ATOM 799 C C . PRO A 1 112 ? -30.482 5.702 25.943 1.00 54.44 112 PRO A C 1
ATOM 801 O O . PRO A 1 112 ? -30.138 6.847 26.247 1.00 54.44 112 PRO A O 1
ATOM 804 N N . THR A 1 113 ? -31.193 5.450 24.843 1.00 54.81 113 THR A N 1
ATOM 805 C CA . THR A 1 113 ? -31.746 6.553 24.046 1.00 54.81 113 THR A CA 1
ATOM 806 C C . THR A 1 113 ? -33.075 6.978 24.673 1.00 54.81 113 THR A C 1
ATOM 808 O O . THR A 1 113 ? -34.020 6.186 24.754 1.00 54.81 113 THR A O 1
ATOM 811 N N . GLY A 1 114 ? -33.110 8.209 25.195 1.00 50.28 114 GLY A N 1
ATOM 812 C CA . GLY A 1 114 ? -34.268 8.787 25.878 1.00 50.28 114 GLY A CA 1
ATOM 813 C C . GLY A 1 114 ? -33.992 10.179 26.463 1.00 50.28 114 GLY A C 1
ATOM 814 O O . GLY A 1 114 ? -33.506 10.276 27.583 1.00 50.28 114 GLY A O 1
ATOM 815 N N . ASP A 1 115 ? -34.356 11.208 25.690 1.00 48.84 115 ASP A N 1
ATOM 816 C CA . ASP A 1 115 ? -34.648 12.605 26.076 1.00 48.84 115 ASP A CA 1
ATOM 817 C C . ASP A 1 115 ? -33.497 13.472 26.654 1.00 48.84 115 ASP A C 1
ATOM 819 O O . ASP A 1 115 ? -33.163 13.429 27.840 1.00 48.84 115 ASP A O 1
ATOM 823 N N . ASP A 1 116 ? -32.924 14.342 25.812 1.00 52.81 116 ASP A N 1
ATOM 824 C CA . ASP A 1 116 ? -32.032 15.455 26.168 1.00 52.81 116 ASP A CA 1
ATOM 825 C C . ASP A 1 116 ? -32.847 16.641 26.705 1.00 52.81 116 ASP A C 1
ATOM 827 O O . ASP A 1 116 ? -32.933 17.716 26.114 1.00 52.81 116 ASP A O 1
ATOM 831 N N . GLY A 1 117 ? -33.477 16.394 27.851 1.00 54.47 117 GLY A N 1
ATOM 832 C CA . GLY A 1 117 ? -34.588 17.166 28.382 1.00 54.47 117 GLY A CA 1
ATOM 833 C C . GLY A 1 117 ? -34.560 18.676 28.160 1.00 54.47 117 GLY A C 1
ATOM 834 O O . GLY A 1 117 ? -33.682 19.353 28.671 1.00 54.47 117 GLY A O 1
ATOM 835 N N . TYR A 1 118 ? -35.624 19.195 27.544 1.00 50.38 118 TYR A N 1
ATOM 836 C CA . TYR A 1 118 ? -36.346 20.403 27.965 1.00 50.38 118 TYR A CA 1
ATOM 837 C C . TYR A 1 118 ? -37.754 20.396 27.348 1.00 50.38 118 TYR A C 1
ATOM 839 O O . TYR A 1 118 ? -37.954 20.799 26.206 1.00 50.38 118 TYR A O 1
ATOM 847 N N . GLY A 1 119 ? -38.753 19.998 28.137 1.00 47.62 119 GLY A N 1
ATOM 848 C CA . GLY A 1 119 ? -40.158 20.052 27.738 1.00 47.62 119 GLY A CA 1
ATOM 849 C C . GLY A 1 119 ? -41.100 19.739 28.893 1.00 47.62 119 GLY A C 1
ATOM 850 O O . GLY A 1 119 ? -41.807 18.742 28.855 1.00 47.62 119 GLY A O 1
ATOM 851 N N . TYR A 1 120 ? -41.107 20.569 29.942 1.00 49.56 120 TYR A N 1
ATOM 852 C CA . TYR A 1 120 ? -42.148 20.505 30.972 1.00 49.56 120 TYR A CA 1
ATOM 853 C C . TYR A 1 120 ? -43.476 20.986 30.373 1.00 49.56 120 TYR A C 1
ATOM 855 O O . TYR A 1 120 ? -43.839 22.150 30.517 1.00 49.56 120 TYR A O 1
ATOM 863 N N . GLY A 1 121 ? -44.177 20.105 29.663 1.00 51.44 121 GLY A N 1
ATOM 864 C CA . GLY A 1 121 ? -45.614 20.228 29.477 1.00 51.44 121 GLY A CA 1
ATOM 865 C C . GLY A 1 121 ? -46.285 19.796 30.774 1.00 51.44 121 GLY A C 1
ATOM 866 O O . GLY A 1 121 ? -46.087 18.681 31.244 1.00 51.44 121 GLY A O 1
ATOM 867 N N . GLU A 1 122 ? -47.062 20.677 31.388 1.00 57.06 122 GLU A N 1
ATOM 868 C CA . GLU A 1 122 ? -47.797 20.419 32.635 1.00 57.06 122 GLU A CA 1
ATOM 869 C C . GLU A 1 122 ? -48.991 19.442 32.485 1.00 57.06 122 GLU A C 1
ATOM 871 O O . GLU A 1 122 ? -49.938 19.496 33.272 1.00 57.06 122 GLU A O 1
ATOM 876 N N . ASP A 1 123 ? -48.951 18.535 31.502 1.00 66.00 123 ASP A N 1
ATOM 877 C CA . ASP A 1 123 ? -49.960 17.496 31.284 1.00 66.00 123 ASP A CA 1
ATOM 878 C C . ASP A 1 123 ? -49.497 16.139 31.860 1.00 66.00 123 ASP A C 1
ATOM 880 O O . ASP A 1 123 ? -48.598 15.499 31.314 1.00 66.00 123 ASP A O 1
ATOM 884 N N . PRO A 1 124 ? -50.119 15.643 32.947 1.00 61.81 124 PRO A N 1
ATOM 885 C CA . PRO A 1 124 ? -49.810 14.340 33.536 1.00 61.81 124 PRO A CA 1
ATOM 886 C C . PRO A 1 124 ? -50.113 13.131 32.634 1.00 61.81 124 PRO A C 1
ATOM 888 O O . PRO A 1 124 ? -49.839 12.002 33.045 1.00 61.81 124 PRO A O 1
ATOM 891 N N . LEU A 1 125 ? -50.726 13.329 31.461 1.00 62.09 125 LEU A N 1
ATOM 892 C CA . LEU A 1 125 ? -51.015 12.271 30.489 1.00 62.09 125 LEU A CA 1
ATOM 893 C C . LEU A 1 125 ? -49.949 12.128 29.391 1.00 62.09 125 LEU A C 1
ATOM 895 O O . LEU A 1 125 ? -50.028 11.167 28.627 1.00 62.09 125 LEU A O 1
ATOM 899 N N . ASP A 1 126 ? -48.951 13.014 29.343 1.00 61.62 126 ASP A N 1
ATOM 900 C CA . ASP A 1 126 ? -47.871 13.005 28.348 1.00 61.62 126 ASP A CA 1
ATOM 901 C C . ASP A 1 126 ? -46.561 12.497 28.978 1.00 61.62 126 ASP A C 1
ATOM 903 O O . ASP A 1 126 ? -45.547 13.188 29.065 1.00 61.62 126 ASP A O 1
ATOM 907 N N . ALA A 1 127 ? -46.608 11.281 29.535 1.00 57.25 127 ALA A N 1
ATOM 908 C CA . ALA A 1 127 ? -45.408 10.641 30.061 1.00 57.25 127 ALA A CA 1
ATOM 909 C C . ALA A 1 127 ? -44.465 10.305 28.891 1.00 57.25 127 ALA A C 1
ATOM 911 O O . ALA A 1 127 ? -44.922 9.678 27.927 1.00 57.25 127 ALA A O 1
ATOM 912 N N . PRO A 1 128 ? -43.168 10.666 28.961 1.00 56.09 128 PRO A N 1
ATOM 913 C CA . PRO A 1 128 ? -42.224 10.298 27.919 1.00 56.09 128 PRO A CA 1
ATOM 914 C C . PRO A 1 128 ? -42.211 8.771 27.755 1.00 56.09 128 PRO A C 1
ATOM 916 O O . PRO A 1 128 ? -42.409 8.041 28.738 1.00 56.09 128 PRO A O 1
ATOM 919 N N . PRO A 1 129 ? -42.005 8.263 26.526 1.00 58.28 129 PRO A N 1
ATOM 920 C CA . PRO A 1 129 ? -41.875 6.830 26.312 1.00 58.28 129 PRO A CA 1
ATOM 921 C C . PRO A 1 129 ? -40.768 6.274 27.223 1.00 58.28 129 PRO A C 1
ATOM 923 O O . PRO A 1 129 ? -39.786 6.974 27.487 1.00 58.28 129 PRO A O 1
ATOM 926 N N . PRO A 1 130 ? -40.910 5.036 27.732 1.00 59.03 130 PRO A N 1
ATOM 927 C CA . PRO A 1 130 ? -39.860 4.426 28.536 1.00 59.03 130 PRO A CA 1
ATOM 928 C C . PRO A 1 130 ? -38.554 4.423 27.737 1.00 59.03 130 PRO A C 1
ATOM 930 O O . PRO A 1 130 ? -38.565 4.122 26.541 1.00 59.03 130 PRO A O 1
ATOM 933 N N . ALA A 1 131 ? -37.450 4.778 28.400 1.00 59.59 131 ALA A N 1
ATOM 934 C CA . ALA A 1 131 ? -36.124 4.717 27.801 1.00 59.59 131 ALA A CA 1
ATOM 935 C C . ALA A 1 131 ? -35.897 3.323 27.201 1.00 59.59 131 ALA A C 1
ATOM 937 O O . ALA A 1 131 ? -36.274 2.313 27.802 1.00 59.59 131 ALA A O 1
ATOM 938 N N . SER A 1 132 ? -35.310 3.280 26.006 1.00 60.66 132 SER A N 1
ATOM 939 C CA . SER A 1 132 ? -34.897 2.013 25.403 1.00 60.66 132 SER A CA 1
ATOM 940 C C . SER A 1 132 ? -33.883 1.311 26.312 1.00 60.66 132 SER A C 1
ATOM 942 O O . SER A 1 132 ? -33.030 1.961 26.922 1.00 60.66 132 SER A O 1
ATOM 944 N N . GLU A 1 133 ? -33.999 -0.014 26.429 1.00 62.12 133 GLU A N 1
ATOM 945 C CA . GLU A 1 133 ? -32.997 -0.822 27.128 1.00 62.12 133 GLU A CA 1
ATOM 946 C C . GLU A 1 133 ? -31.624 -0.614 26.461 1.00 62.12 133 GLU A C 1
ATOM 948 O O . GLU A 1 133 ? -31.562 -0.527 25.231 1.00 62.12 133 GLU A O 1
ATOM 953 N N . PRO A 1 134 ? -30.526 -0.524 27.233 1.00 60.94 134 PRO A N 1
ATOM 954 C CA . PRO A 1 134 ? -29.196 -0.343 26.668 1.00 60.94 134 PRO A CA 1
ATOM 955 C C . PRO A 1 134 ? -28.837 -1.539 25.779 1.00 60.94 134 PRO A C 1
ATOM 957 O O . PRO A 1 134 ? -28.773 -2.680 26.240 1.00 60.94 134 PRO A O 1
ATOM 960 N N . GLU A 1 135 ? -28.582 -1.281 24.499 1.00 64.44 135 GLU A N 1
ATOM 961 C CA . GLU A 1 135 ? -28.085 -2.293 23.569 1.00 64.44 135 GLU A CA 1
ATOM 962 C C . GLU A 1 135 ? -26.602 -2.556 23.839 1.00 64.44 135 GLU A C 1
ATOM 964 O O . GLU A 1 135 ? -25.810 -1.620 23.983 1.00 64.44 135 GLU A O 1
ATOM 969 N N . GLU A 1 136 ? -26.211 -3.826 23.900 1.00 65.75 136 GLU A N 1
ATOM 970 C CA . GLU A 1 136 ? -24.808 -4.214 23.997 1.00 65.75 136 GLU A CA 1
ATOM 971 C C . GLU A 1 136 ? -24.204 -4.332 22.592 1.00 65.75 136 GLU A C 1
ATOM 973 O O . GLU A 1 136 ? -24.668 -5.114 21.764 1.00 65.75 136 GLU A O 1
ATOM 978 N N . VAL A 1 137 ? -23.151 -3.562 22.327 1.00 69.00 137 VAL A N 1
ATOM 979 C CA . VAL A 1 137 ? -22.462 -3.512 21.034 1.00 69.00 137 VAL A CA 1
ATOM 980 C C . VAL A 1 137 ? -21.047 -4.062 21.190 1.00 69.00 137 VAL A C 1
ATOM 982 O O . VAL A 1 137 ? -20.321 -3.680 22.108 1.00 69.00 137 VAL A O 1
ATOM 985 N N . VAL A 1 138 ? -20.634 -4.948 20.283 1.00 70.38 138 VAL A N 1
ATOM 986 C CA . VAL A 1 138 ? -19.274 -5.512 20.252 1.00 70.38 138 VAL A CA 1
ATOM 987 C C . VAL A 1 138 ? -18.388 -4.674 19.336 1.00 70.38 138 VAL A C 1
ATOM 989 O O . VAL A 1 138 ? -18.715 -4.512 18.172 1.00 70.38 138 VAL A O 1
ATOM 992 N N . ARG A 1 139 ? -17.247 -4.174 19.802 1.00 73.56 139 ARG A N 1
ATOM 993 C CA . ARG A 1 139 ? -16.314 -3.380 18.986 1.00 73.56 139 ARG A CA 1
ATOM 994 C C . ARG A 1 139 ? -14.916 -3.971 19.007 1.00 73.56 139 ARG A C 1
ATOM 996 O O . ARG A 1 139 ? -14.563 -4.683 19.942 1.00 73.56 139 ARG A O 1
ATOM 1003 N N . TYR A 1 140 ? -14.123 -3.658 17.994 1.00 76.25 140 TYR A N 1
ATOM 1004 C CA . TYR A 1 140 ? -12.682 -3.858 18.047 1.00 76.25 140 TYR A CA 1
ATOM 1005 C C . TYR A 1 140 ? -12.048 -2.716 18.833 1.00 76.25 140 TYR A C 1
ATOM 1007 O O . TYR A 1 140 ? -12.353 -1.557 18.578 1.00 76.25 140 TYR A O 1
ATOM 1015 N N . GLU A 1 141 ? -11.166 -3.037 19.765 1.00 77.50 141 GLU A N 1
ATOM 1016 C CA . GLU A 1 141 ? -10.219 -2.100 20.351 1.00 77.50 141 GLU A CA 1
ATOM 1017 C C . GLU A 1 141 ? -8.833 -2.421 19.789 1.00 77.50 141 GLU A C 1
ATOM 1019 O O . GLU A 1 141 ? -8.403 -3.573 19.847 1.00 77.50 141 GLU A O 1
ATOM 1024 N N . ILE A 1 142 ? -8.172 -1.421 19.215 1.00 78.81 142 ILE A N 1
ATOM 1025 C CA . ILE A 1 142 ? -6.898 -1.549 18.508 1.00 78.81 142 ILE A CA 1
ATOM 1026 C C . ILE A 1 142 ? -5.856 -0.737 19.258 1.00 78.81 142 ILE A C 1
ATOM 1028 O O . ILE A 1 142 ? -6.018 0.476 19.371 1.00 78.81 142 ILE A O 1
ATOM 1032 N N . ALA A 1 143 ? -4.778 -1.380 19.690 1.00 83.00 143 ALA A N 1
ATOM 1033 C CA . ALA A 1 143 ? -3.562 -0.700 20.108 1.00 83.00 143 ALA A CA 1
ATOM 1034 C C . ALA A 1 143 ? -2.607 -0.582 18.914 1.00 83.00 143 ALA A C 1
ATOM 1036 O O . ALA A 1 143 ? -2.442 -1.533 18.145 1.00 83.00 143 ALA A O 1
ATOM 1037 N N . PHE A 1 144 ? -1.980 0.580 18.741 1.00 84.81 144 PHE A 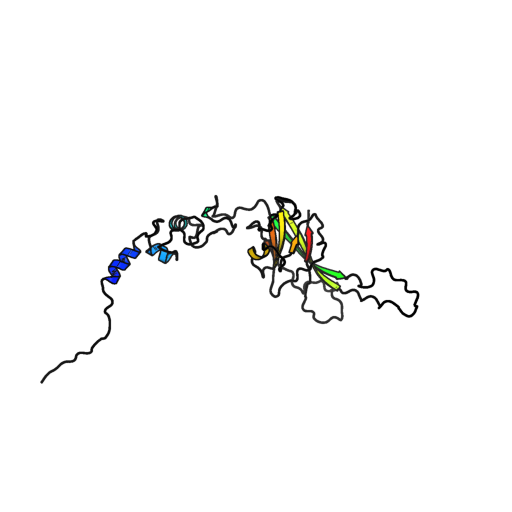N 1
ATOM 1038 C CA . PHE A 1 144 ? -0.967 0.778 17.707 1.00 84.81 144 PHE A CA 1
ATOM 1039 C C . PHE A 1 144 ? 0.115 1.770 18.137 1.00 84.81 144 PHE A C 1
ATOM 1041 O O . PHE A 1 144 ? -0.091 2.596 19.030 1.00 84.81 144 PHE A O 1
ATOM 1048 N N . THR A 1 145 ? 1.257 1.698 17.459 1.00 85.19 145 THR A N 1
ATOM 1049 C CA . THR A 1 145 ? 2.415 2.582 17.635 1.00 85.19 145 THR A CA 1
ATOM 1050 C C . THR A 1 145 ? 2.773 3.274 16.326 1.00 85.19 145 THR A C 1
ATOM 1052 O O . THR A 1 145 ? 2.587 2.694 15.254 1.00 85.19 145 THR A O 1
ATOM 1055 N N . THR A 1 146 ? 3.338 4.481 16.409 1.00 87.06 146 THR A N 1
ATOM 1056 C CA . THR A 1 146 ? 3.918 5.191 15.261 1.00 87.06 146 THR A CA 1
ATOM 1057 C C . THR A 1 146 ? 5.391 5.514 15.494 1.00 87.06 146 THR A C 1
ATOM 1059 O O . THR A 1 146 ? 5.790 5.885 16.597 1.00 87.06 146 THR A O 1
ATOM 1062 N N . THR A 1 147 ? 6.199 5.418 14.442 1.00 87.19 147 THR A N 1
ATOM 1063 C CA . THR A 1 147 ? 7.626 5.777 14.441 1.00 87.19 147 THR A CA 1
ATOM 1064 C C . THR A 1 147 ? 7.848 6.914 13.454 1.00 87.19 147 THR A C 1
ATOM 1066 O O . THR A 1 147 ? 7.202 6.958 12.415 1.00 87.19 147 THR A O 1
ATOM 1069 N N . GLY A 1 148 ? 8.727 7.861 13.787 1.00 86.69 148 GLY A N 1
ATOM 1070 C CA . GLY A 1 148 ? 9.111 8.964 12.895 1.00 86.69 148 GLY A CA 1
ATOM 1071 C C . GLY A 1 148 ? 8.122 10.128 12.811 1.00 86.69 148 GLY A C 1
ATOM 1072 O O . GLY A 1 148 ? 8.503 11.204 12.358 1.00 86.69 148 GLY A O 1
ATOM 1073 N N . PHE A 1 149 ? 6.887 9.970 13.294 1.00 86.88 149 PHE A N 1
ATOM 1074 C CA . PHE A 1 149 ? 5.893 11.043 13.354 1.00 86.88 149 PHE A CA 1
ATOM 1075 C C . PHE A 1 149 ? 4.946 10.893 14.548 1.00 86.88 149 PHE A C 1
ATOM 1077 O O . PHE A 1 149 ? 4.750 9.806 15.096 1.00 86.88 149 PHE A O 1
ATOM 1084 N N . THR A 1 150 ? 4.317 12.009 14.907 1.00 86.44 150 THR A N 1
ATOM 1085 C CA . THR A 1 150 ? 3.137 12.035 15.772 1.00 86.44 150 THR A CA 1
ATOM 1086 C C . THR A 1 150 ? 1.924 12.288 14.883 1.00 86.44 150 THR A C 1
ATOM 1088 O O . THR A 1 150 ? 1.944 13.297 14.172 1.00 86.44 150 THR A O 1
ATOM 1091 N N . PRO A 1 151 ? 0.869 11.452 14.920 1.00 85.81 151 PRO A N 1
ATOM 1092 C CA . PRO A 1 151 ? -0.343 11.694 14.147 1.00 85.81 151 PRO A CA 1
ATOM 1093 C C . PRO A 1 151 ? -0.892 13.106 14.381 1.00 85.81 151 PRO A C 1
ATOM 1095 O O . PRO A 1 151 ? -1.063 13.537 15.527 1.00 85.81 151 PRO A O 1
ATOM 1098 N N . GLN A 1 152 ? -1.150 13.844 13.304 1.00 84.81 152 GLN A N 1
ATOM 1099 C CA . GLN A 1 152 ? -1.746 15.182 13.336 1.00 84.81 152 GLN A CA 1
ATOM 1100 C C . GLN A 1 152 ? -2.902 15.271 12.331 1.00 84.81 152 GLN A C 1
ATOM 1102 O O . GLN A 1 152 ? -2.864 14.582 11.314 1.00 84.81 152 GLN A O 1
ATOM 1107 N N . PRO A 1 153 ? -3.914 16.127 12.576 1.00 81.81 153 PRO A N 1
ATOM 1108 C CA . PRO A 1 153 ? -5.023 16.308 11.647 1.00 81.81 153 PRO A CA 1
ATOM 1109 C C . PRO A 1 153 ? -4.541 16.709 10.244 1.00 81.81 153 PRO A C 1
ATOM 1111 O O . PRO A 1 153 ? -3.647 17.556 10.160 1.00 81.81 153 PRO A O 1
ATOM 1114 N N . PRO A 1 154 ? -5.204 16.252 9.161 1.00 80.06 154 PRO A N 1
ATOM 1115 C CA . PRO A 1 154 ? -4.859 16.614 7.777 1.00 80.06 154 PRO A CA 1
ATOM 1116 C C . PRO A 1 154 ? -4.833 18.129 7.505 1.00 80.06 154 PRO A C 1
ATOM 1118 O O . PRO A 1 154 ? -4.223 18.597 6.550 1.00 80.06 154 PRO A O 1
ATOM 1121 N N . SER A 1 155 ? -5.479 18.933 8.362 1.00 83.62 155 SER A N 1
ATOM 1122 C CA . SER A 1 155 ? -5.429 20.399 8.304 1.00 83.62 155 SER A CA 1
ATOM 1123 C C . SER A 1 155 ? -4.052 20.998 8.628 1.00 83.62 155 SER A C 1
ATOM 1125 O O . SER A 1 155 ? -3.848 22.193 8.419 1.00 83.62 155 SER A O 1
ATOM 1127 N N . VAL A 1 156 ? -3.132 20.216 9.196 1.00 84.44 156 VAL A N 1
ATOM 1128 C CA . VAL A 1 156 ? -1.751 20.627 9.464 1.00 84.44 156 VAL A CA 1
ATOM 1129 C C . VAL A 1 156 ? -0.905 20.299 8.232 1.00 84.44 156 VAL A C 1
ATOM 1131 O O . VAL A 1 156 ? -0.856 19.150 7.801 1.00 84.44 156 VAL A O 1
ATOM 1134 N N . ALA A 1 157 ? -0.243 21.304 7.653 1.00 84.25 157 ALA A N 1
ATOM 1135 C CA . ALA A 1 157 ? 0.641 21.102 6.503 1.00 84.25 157 ALA A CA 1
ATOM 1136 C C . ALA A 1 157 ? 1.792 20.145 6.851 1.00 84.25 157 ALA A C 1
ATOM 1138 O O . ALA A 1 157 ? 2.298 20.182 7.974 1.00 84.25 157 ALA A O 1
ATOM 1139 N N . ASP A 1 158 ? 2.168 19.296 5.893 1.00 83.88 158 ASP A N 1
ATOM 1140 C CA . ASP A 1 158 ? 3.227 18.282 6.025 1.00 83.88 158 ASP A CA 1
ATOM 1141 C C . ASP A 1 158 ? 3.026 17.317 7.212 1.00 83.88 158 ASP A C 1
ATOM 1143 O O . ASP A 1 158 ? 3.964 16.693 7.714 1.00 83.88 158 ASP A O 1
ATOM 1147 N N . SER A 1 159 ? 1.782 17.198 7.691 1.00 87.38 159 SER A N 1
ATOM 1148 C CA . SER A 1 159 ? 1.422 16.229 8.717 1.00 87.38 159 SER A CA 1
ATOM 1149 C C . SER A 1 159 ? 1.324 14.819 8.163 1.00 87.38 159 SER A C 1
ATOM 1151 O O . SER A 1 159 ? 1.007 14.599 6.995 1.00 87.38 159 SER A O 1
ATOM 1153 N N . HIS A 1 160 ? 1.535 13.873 9.070 1.00 89.00 160 HIS A N 1
ATOM 1154 C CA . HIS A 1 160 ? 1.286 12.463 8.848 1.00 89.00 160 HIS A CA 1
ATOM 1155 C C . HIS A 1 160 ? 0.196 11.999 9.809 1.00 89.00 160 HIS A C 1
ATOM 1157 O O . HIS A 1 160 ? 0.079 12.495 10.936 1.00 89.00 160 HIS A O 1
ATOM 1163 N N . HIS A 1 161 ? -0.605 11.049 9.361 1.00 88.94 161 HIS A N 1
ATOM 1164 C CA . HIS A 1 161 ? -1.632 10.378 10.146 1.00 88.94 161 HIS A CA 1
ATOM 1165 C C . HIS A 1 161 ? -1.756 8.929 9.676 1.00 88.94 161 HIS A C 1
ATOM 1167 O O . HIS A 1 161 ? -0.960 8.489 8.850 1.00 88.94 161 HIS A O 1
ATOM 1173 N N . VAL A 1 162 ? -2.693 8.163 10.234 1.00 88.50 162 VAL A N 1
ATOM 1174 C CA . VAL A 1 162 ? -2.857 6.755 9.855 1.00 88.50 162 VAL A CA 1
ATOM 1175 C C . VAL A 1 162 ? -4.253 6.479 9.328 1.00 88.50 162 VAL A C 1
ATOM 1177 O O . VAL A 1 162 ? -5.243 7.034 9.815 1.00 88.50 162 VAL A O 1
ATOM 1180 N N . HIS A 1 163 ? -4.326 5.594 8.345 1.00 88.06 163 HIS A N 1
ATOM 1181 C CA . HIS A 1 163 ? -5.563 4.988 7.878 1.00 88.06 163 HIS A CA 1
ATOM 1182 C C . HIS A 1 163 ? -5.595 3.528 8.321 1.00 88.06 163 HIS A C 1
ATOM 1184 O O . HIS A 1 163 ? -4.608 2.812 8.164 1.00 88.06 163 HIS A O 1
ATOM 1190 N N . PHE A 1 164 ? -6.732 3.085 8.854 1.00 86.69 164 PHE A N 1
ATOM 1191 C CA . PHE A 1 164 ? -7.004 1.664 9.059 1.00 86.69 164 PHE A CA 1
ATOM 1192 C C . PHE A 1 164 ? -7.935 1.162 7.973 1.00 86.69 164 PHE A C 1
ATOM 1194 O O . PHE A 1 164 ? -8.943 1.806 7.685 1.00 86.69 164 PHE A O 1
ATOM 1201 N N . TYR A 1 165 ? -7.634 -0.000 7.411 1.00 86.06 165 TYR A N 1
ATOM 1202 C CA . TYR A 1 165 ? -8.427 -0.615 6.354 1.00 86.06 165 TYR A CA 1
ATOM 1203 C C . TYR A 1 165 ? -8.424 -2.136 6.498 1.00 86.06 165 TYR A C 1
ATOM 1205 O O . TYR A 1 165 ? -7.537 -2.717 7.119 1.00 86.06 165 TYR A O 1
ATOM 1213 N N . PHE A 1 166 ? -9.447 -2.801 5.972 1.00 86.56 166 PHE A N 1
ATOM 1214 C CA . PHE A 1 166 ? -9.501 -4.262 5.966 1.00 86.56 166 PHE A CA 1
ATOM 1215 C C . PHE A 1 166 ? -8.809 -4.819 4.725 1.00 86.56 166 PHE A C 1
ATOM 1217 O O . PHE A 1 166 ? -8.943 -4.248 3.647 1.00 86.56 166 PHE A O 1
ATOM 1224 N N . ASN A 1 167 ? -8.188 -5.995 4.841 1.00 87.62 167 ASN A N 1
ATOM 1225 C CA . ASN A 1 167 ? -7.539 -6.687 3.715 1.00 87.62 167 ASN A CA 1
ATOM 1226 C C . ASN A 1 167 ? -8.500 -7.170 2.606 1.00 87.62 167 ASN A C 1
ATOM 1228 O O . ASN A 1 167 ? -8.090 -7.856 1.676 1.00 87.62 167 ASN A O 1
ATOM 1232 N N . SER A 1 168 ? -9.789 -6.841 2.709 1.00 83.12 168 SER A N 1
ATOM 1233 C CA . SER A 1 168 ? -10.737 -6.913 1.597 1.00 83.12 168 SER A CA 1
ATOM 1234 C C . SER A 1 168 ? -10.547 -5.787 0.567 1.00 83.12 168 SER A C 1
ATOM 1236 O O . SER A 1 168 ? -11.239 -5.798 -0.446 1.00 83.12 168 SER A O 1
ATOM 1238 N N . LEU A 1 169 ? -9.684 -4.807 0.857 1.00 78.75 169 LEU A N 1
ATOM 1239 C CA . LEU A 1 169 ? -9.291 -3.701 -0.016 1.00 78.75 169 LEU A CA 1
ATOM 1240 C C . LEU A 1 169 ? -7.786 -3.747 -0.286 1.00 78.75 169 LEU A C 1
ATOM 1242 O O . LEU A 1 169 ? -7.022 -4.198 0.573 1.00 78.75 169 LEU A O 1
ATOM 1246 N N . GLY A 1 170 ? -7.373 -3.240 -1.446 1.00 78.31 170 GLY A N 1
ATOM 1247 C CA . GLY A 1 170 ? -5.968 -2.938 -1.719 1.00 78.31 170 GLY A CA 1
ATOM 1248 C C . GLY A 1 170 ? -5.498 -1.700 -0.950 1.00 78.31 170 GLY A C 1
ATOM 1249 O O . GLY A 1 170 ? -6.306 -0.831 -0.617 1.00 78.31 170 GLY A O 1
ATOM 1250 N N . GLU A 1 171 ? -4.192 -1.601 -0.691 1.00 77.69 171 GLU A N 1
ATOM 1251 C CA . GLU A 1 171 ? -3.597 -0.446 -0.004 1.00 77.69 171 GLU A CA 1
ATOM 1252 C C . GLU A 1 171 ? -3.964 0.869 -0.705 1.00 77.69 171 GLU A C 1
ATOM 1254 O O . GLU A 1 171 ? -4.472 1.773 -0.051 1.00 77.69 171 GLU A O 1
ATOM 1259 N N . ASP A 1 172 ? -3.837 0.945 -2.034 1.00 75.31 172 ASP A N 1
ATOM 1260 C CA . ASP A 1 172 ? -4.177 2.134 -2.834 1.00 75.31 172 ASP A CA 1
ATOM 1261 C C . ASP A 1 172 ? -5.591 2.671 -2.588 1.00 75.31 172 ASP A C 1
ATOM 1263 O O . ASP A 1 172 ? -5.830 3.883 -2.612 1.00 75.31 172 ASP A O 1
ATOM 1267 N N . GLU A 1 173 ? -6.547 1.779 -2.322 1.00 78.06 173 GLU A N 1
ATOM 1268 C CA . GLU A 1 173 ? -7.934 2.161 -2.071 1.00 78.06 173 GLU A CA 1
ATOM 1269 C C . GLU A 1 173 ? -8.086 2.867 -0.719 1.00 78.06 173 GLU A C 1
ATOM 1271 O O . GLU A 1 173 ? -8.938 3.747 -0.579 1.00 78.06 173 GLU A O 1
ATOM 1276 N N . ALA A 1 174 ? -7.224 2.556 0.254 1.00 74.56 174 ALA A N 1
ATOM 1277 C CA . ALA A 1 174 ? -7.201 3.210 1.557 1.00 74.56 174 ALA A CA 1
ATOM 1278 C C . ALA A 1 174 ? -6.720 4.671 1.487 1.00 74.56 174 ALA A C 1
ATOM 1280 O O . ALA A 1 174 ? -6.912 5.410 2.449 1.00 74.56 174 ALA A O 1
ATOM 1281 N N . GLY A 1 175 ? -6.117 5.114 0.376 1.00 70.25 175 GLY A N 1
ATOM 1282 C CA . GLY A 1 175 ? -5.656 6.492 0.156 1.00 70.25 175 GLY A CA 1
ATOM 1283 C C . GLY A 1 175 ? -6.659 7.400 -0.558 1.00 70.25 175 GLY A C 1
ATOM 1284 O O . GLY A 1 175 ? -6.421 8.600 -0.709 1.00 70.25 175 GLY A O 1
ATOM 1285 N N . LEU A 1 176 ? -7.786 6.858 -1.030 1.00 68.31 176 LEU A N 1
ATOM 1286 C CA . LEU A 1 176 ? -8.721 7.629 -1.841 1.00 68.31 176 LEU A CA 1
ATOM 1287 C C . LEU A 1 176 ? -9.427 8.710 -0.997 1.00 68.31 176 LEU A C 1
ATOM 1289 O O . LEU A 1 176 ? -9.993 8.417 0.061 1.00 68.31 176 LEU A O 1
ATOM 1293 N N . PRO A 1 177 ? -9.453 9.980 -1.447 1.00 56.66 177 PRO A N 1
ATOM 1294 C CA . PRO A 1 177 ? -10.190 11.027 -0.751 1.00 56.66 177 PRO A CA 1
ATOM 1295 C C . PRO A 1 177 ? -11.697 10.732 -0.794 1.00 56.66 177 PRO A C 1
ATOM 1297 O O . PRO A 1 177 ? -12.290 10.616 -1.865 1.00 56.66 177 PRO A O 1
ATOM 1300 N N . GLY A 1 178 ? -12.339 10.636 0.372 1.00 58.16 178 GLY A N 1
ATOM 1301 C CA . GLY A 1 178 ? -13.764 10.315 0.489 1.00 58.16 178 GLY A CA 1
ATOM 1302 C C . GLY A 1 178 ? -14.063 9.406 1.680 1.00 58.16 178 GLY A C 1
ATOM 1303 O O . GLY A 1 178 ? -13.244 9.274 2.584 1.00 58.16 178 GLY A O 1
ATOM 1304 N N . GLY A 1 179 ? -15.260 8.813 1.692 1.00 56.69 179 GLY A N 1
ATOM 1305 C CA . GLY A 1 179 ? -15.625 7.743 2.624 1.00 56.69 179 GLY A CA 1
ATOM 1306 C C . GLY A 1 179 ? -15.641 6.389 1.913 1.00 56.69 179 GLY A C 1
ATOM 1307 O O . GLY A 1 179 ? -16.165 6.292 0.804 1.00 56.69 179 GLY A O 1
ATOM 1308 N N . GLY A 1 180 ? -15.107 5.357 2.564 1.00 58.34 180 GLY A N 1
ATOM 1309 C CA . GLY A 1 180 ? -15.120 3.958 2.124 1.00 58.34 180 GLY A CA 1
ATOM 1310 C C . GLY A 1 180 ? -14.847 3.011 3.303 1.00 58.34 180 GLY A C 1
ATOM 1311 O O . GLY A 1 180 ? -14.971 3.454 4.446 1.00 58.34 180 GLY A O 1
ATOM 1312 N N . PRO A 1 181 ? -14.506 1.721 3.093 1.00 57.09 181 PRO A N 1
ATOM 1313 C CA . PRO A 1 181 ? -14.239 0.769 4.181 1.00 57.09 181 PRO A CA 1
ATOM 1314 C C . PRO A 1 181 ? -12.869 0.972 4.862 1.00 57.09 181 PRO A C 1
ATOM 1316 O O . PRO A 1 181 ? -12.247 0.010 5.313 1.00 57.09 181 PRO A O 1
ATOM 1319 N N . TRP A 1 182 ? -12.430 2.225 4.995 1.00 62.69 182 TRP A N 1
ATOM 1320 C CA . TRP A 1 182 ? -11.269 2.642 5.775 1.00 62.69 182 TRP A CA 1
ATOM 1321 C C . TRP A 1 182 ? -11.645 3.772 6.741 1.00 62.69 182 TRP A C 1
ATOM 1323 O O . TRP A 1 182 ? -12.535 4.583 6.472 1.00 62.69 182 TRP A O 1
ATOM 1333 N N . SER A 1 183 ? -10.974 3.819 7.890 1.00 69.12 183 SER A N 1
ATOM 1334 C CA . SER A 1 183 ? -11.151 4.858 8.907 1.00 69.12 183 SER A CA 1
ATOM 1335 C C . SER A 1 183 ? -9.873 5.667 9.063 1.00 69.12 183 SER A C 1
ATOM 1337 O O . SER A 1 183 ? -8.783 5.113 9.203 1.00 69.12 183 SER A O 1
ATOM 1339 N N . LEU A 1 184 ? -10.028 6.989 9.084 1.00 69.81 184 LEU A N 1
ATOM 1340 C CA . LEU A 1 184 ? -8.945 7.939 9.307 1.00 69.81 184 LEU A CA 1
ATOM 1341 C C . LEU A 1 184 ? -8.737 8.178 10.803 1.00 69.81 184 LEU A C 1
ATOM 1343 O O . LEU A 1 184 ? -9.694 8.436 11.533 1.00 69.81 184 LEU A O 1
ATOM 1347 N N . TYR A 1 185 ? -7.476 8.178 11.236 1.00 69.50 185 TYR A N 1
ATOM 1348 C CA . TYR A 1 185 ? -7.085 8.497 12.607 1.00 69.50 185 TYR A CA 1
ATOM 1349 C C . TYR A 1 185 ? -5.945 9.509 12.622 1.00 69.50 185 TYR A C 1
ATOM 1351 O O . TYR A 1 185 ? -4.832 9.230 12.179 1.00 69.50 185 TYR A O 1
ATOM 1359 N N . ALA A 1 186 ? -6.227 10.697 13.161 1.00 56.47 186 ALA A N 1
ATOM 1360 C CA . ALA A 1 186 ? -5.341 11.853 13.048 1.00 56.47 186 ALA A CA 1
ATOM 1361 C C . ALA A 1 186 ? -5.292 12.728 14.317 1.00 56.47 186 ALA A C 1
ATOM 1363 O O . ALA A 1 186 ? -5.324 13.954 14.239 1.00 56.47 186 ALA A O 1
ATOM 1364 N N . GLY A 1 187 ? -5.238 12.128 15.511 1.00 60.78 187 GLY A N 1
ATOM 1365 C CA . GLY A 1 187 ? -5.164 12.889 16.765 1.00 60.78 187 GLY A CA 1
ATOM 1366 C C . GLY A 1 187 ? -4.291 12.254 17.847 1.00 60.78 187 GLY A C 1
ATOM 1367 O O . GLY A 1 187 ? -3.731 11.178 17.666 1.00 60.78 187 GLY A O 1
ATOM 1368 N N . GLY A 1 188 ? -4.148 12.967 18.968 1.00 55.47 188 GLY A N 1
ATOM 1369 C CA . GLY A 1 188 ? -3.310 12.550 20.096 1.00 55.47 188 GLY A CA 1
ATOM 1370 C C . GLY A 1 188 ? -3.899 11.388 20.900 1.00 55.47 188 GLY A C 1
ATOM 1371 O O . GLY A 1 188 ? -5.107 11.172 20.897 1.00 55.47 188 GLY A O 1
ATOM 1372 N N . SER A 1 189 ? -3.036 10.659 21.612 1.00 52.06 189 SER A N 1
ATOM 1373 C CA . SER A 1 189 ? -3.437 9.553 22.488 1.00 52.06 189 SER A CA 1
ATOM 1374 C C . SER A 1 189 ? -4.074 10.037 23.801 1.00 52.06 189 SER A C 1
ATOM 1376 O O . SER A 1 189 ? -3.519 10.951 24.423 1.00 52.06 189 SER A O 1
ATOM 1378 N N . PRO A 1 190 ? -5.161 9.401 24.288 1.00 56.03 190 PRO A N 1
ATOM 1379 C CA . PRO A 1 190 ? -6.002 8.427 23.585 1.00 56.03 190 PRO A CA 1
ATOM 1380 C C . PRO A 1 190 ? -6.910 9.122 22.555 1.00 56.03 190 PRO A C 1
ATOM 1382 O O . PRO A 1 190 ? -7.521 10.148 22.859 1.00 56.03 190 PRO A O 1
ATOM 1385 N N . TYR A 1 191 ? -7.031 8.550 21.353 1.00 51.41 191 TYR A N 1
ATOM 1386 C CA . TYR A 1 191 ? -7.896 9.087 20.301 1.00 51.41 191 TYR A CA 1
ATOM 1387 C C . TYR A 1 191 ? -9.250 8.380 20.309 1.00 51.41 191 TYR A C 1
ATOM 1389 O O . TYR A 1 191 ? -9.347 7.189 20.042 1.00 51.41 191 TYR A O 1
ATOM 1397 N N . VAL A 1 192 ? -10.318 9.127 20.561 1.00 53.66 192 VAL A N 1
ATOM 1398 C CA . VAL A 1 192 ? -11.683 8.652 20.323 1.00 53.66 192 VAL A CA 1
ATOM 1399 C C . VAL A 1 192 ? -12.181 9.373 19.081 1.00 53.66 192 VAL A C 1
ATOM 1401 O O . VAL A 1 192 ? -12.157 10.604 19.061 1.00 53.66 192 VAL A O 1
ATOM 1404 N N . ASP A 1 193 ? -12.609 8.630 18.053 1.00 51.59 193 ASP A N 1
ATOM 1405 C CA . ASP A 1 193 ? -13.276 9.232 16.893 1.00 51.59 193 ASP A CA 1
ATOM 1406 C C . ASP A 1 193 ? -14.445 10.091 17.413 1.00 51.59 193 ASP A C 1
ATOM 1408 O O . ASP A 1 193 ? -15.367 9.541 18.028 1.00 51.59 193 ASP A O 1
ATOM 1412 N N . PRO A 1 194 ? -14.432 11.423 17.206 1.00 51.72 194 PRO A N 1
ATOM 1413 C CA . PRO A 1 194 ? -15.472 12.311 17.722 1.00 51.72 194 PRO A CA 1
ATOM 1414 C C . PRO A 1 194 ? -16.862 11.989 17.159 1.00 51.72 194 PRO A C 1
ATOM 1416 O O . PRO A 1 194 ? -17.863 12.349 17.774 1.00 51.72 194 PRO A O 1
ATOM 1419 N N . ASN A 1 195 ? -16.929 11.300 16.018 1.00 51.44 195 ASN A N 1
ATOM 1420 C CA . ASN A 1 195 ? -18.171 10.872 15.382 1.00 51.44 195 ASN A CA 1
ATOM 1421 C C . ASN A 1 195 ? -18.516 9.408 15.680 1.00 51.44 195 ASN A C 1
ATOM 1423 O O . ASN A 1 195 ? -19.593 8.950 15.296 1.00 51.44 195 ASN A O 1
ATOM 1427 N N . ASN A 1 196 ? -17.632 8.684 16.378 1.00 51.62 196 ASN A N 1
ATOM 1428 C CA . ASN A 1 196 ? -17.789 7.273 16.719 1.00 51.62 196 ASN A CA 1
ATOM 1429 C C . ASN A 1 196 ? -18.202 6.410 15.510 1.00 51.62 196 ASN A C 1
ATOM 1431 O O . ASN A 1 196 ? -19.016 5.493 15.657 1.00 51.62 196 ASN A O 1
ATOM 1435 N N . THR A 1 197 ? -17.694 6.750 14.321 1.00 54.72 197 THR A N 1
ATOM 1436 C CA . THR A 1 197 ? -18.118 6.204 13.034 1.00 54.72 197 THR A CA 1
ATOM 1437 C C . THR A 1 197 ? -17.641 4.764 12.948 1.00 54.72 197 THR A C 1
ATOM 1439 O O . THR A 1 197 ? -16.437 4.509 12.896 1.00 54.72 197 THR A O 1
ATOM 1442 N N . PRO A 1 198 ? -18.556 3.787 12.945 1.00 55.75 198 PRO A N 1
ATOM 1443 C CA . PRO A 1 198 ? -18.161 2.399 12.860 1.00 55.75 198 PRO A CA 1
ATOM 1444 C C . PRO A 1 198 ? -17.453 2.080 11.552 1.00 55.75 198 PRO A C 1
ATOM 1446 O O . PRO A 1 198 ? -18.057 2.203 10.487 1.00 55.75 198 PRO A O 1
ATOM 1449 N N . LEU A 1 199 ? -16.233 1.547 11.629 1.00 63.50 199 LEU A N 1
ATOM 1450 C CA . LEU A 1 199 ? -15.737 0.709 10.548 1.00 63.50 199 LEU A CA 1
ATOM 1451 C C . LEU A 1 199 ? -16.304 -0.699 10.718 1.00 63.50 199 LEU A C 1
ATOM 1453 O O . LEU A 1 199 ? -15.907 -1.447 11.614 1.00 63.50 199 LEU A O 1
ATOM 1457 N N . ALA A 1 200 ? -17.292 -1.035 9.893 1.00 68.81 200 ALA A N 1
ATOM 1458 C CA . ALA A 1 200 ? -17.865 -2.371 9.856 1.00 68.81 200 ALA A CA 1
ATOM 1459 C C . ALA A 1 200 ? -16.935 -3.304 9.074 1.00 68.81 200 ALA A C 1
ATOM 1461 O O . ALA A 1 200 ? -16.587 -3.007 7.933 1.00 68.81 200 ALA A O 1
ATOM 1462 N N . ARG A 1 201 ? -16.565 -4.438 9.680 1.00 77.06 201 ARG A N 1
ATOM 1463 C CA . ARG A 1 201 ? -15.769 -5.489 9.031 1.00 77.06 201 ARG A CA 1
ATOM 1464 C C . ARG A 1 201 ? -16.506 -6.032 7.796 1.00 77.06 201 ARG A C 1
ATOM 1466 O O . ARG A 1 201 ? -17.587 -6.600 7.972 1.00 77.06 201 ARG A O 1
ATOM 1473 N N . PRO A 1 202 ? -15.943 -5.909 6.579 1.00 75.12 202 PRO A N 1
ATOM 1474 C CA . PRO A 1 202 ? -16.503 -6.529 5.384 1.00 75.12 202 PRO A CA 1
ATOM 1475 C C . PRO A 1 202 ? -16.532 -8.056 5.499 1.00 75.12 202 PRO A C 1
ATOM 1477 O O . PRO A 1 202 ? -15.702 -8.663 6.184 1.00 75.12 202 PRO A O 1
ATOM 1480 N N . GLU A 1 203 ? -17.484 -8.693 4.816 1.00 75.75 203 GLU A N 1
ATOM 1481 C CA . GLU A 1 203 ? -17.552 -10.153 4.757 1.00 75.75 203 GLU A CA 1
ATOM 1482 C C . GLU A 1 203 ? -16.251 -10.720 4.167 1.00 75.75 203 GLU A C 1
ATOM 1484 O O . GLU A 1 203 ? -15.764 -10.254 3.141 1.00 75.75 203 GLU A O 1
ATOM 1489 N N . GLY A 1 204 ? -15.666 -11.712 4.841 1.00 78.25 204 GLY A N 1
ATOM 1490 C CA . GLY A 1 204 ? -14.427 -12.357 4.399 1.00 78.25 204 GLY A CA 1
ATOM 1491 C C . GLY A 1 204 ? -13.129 -11.628 4.762 1.00 78.25 204 GLY A C 1
ATOM 1492 O O . GLY A 1 204 ? -12.075 -12.247 4.654 1.00 78.25 204 GLY A O 1
ATOM 1493 N N . ALA A 1 205 ? -13.169 -10.387 5.263 1.00 83.56 205 ALA A N 1
ATOM 1494 C CA . ALA A 1 205 ? -11.966 -9.721 5.768 1.00 83.56 205 ALA A CA 1
ATOM 1495 C C . ALA A 1 205 ? -11.376 -10.524 6.934 1.00 83.56 205 ALA A C 1
ATOM 1497 O O . ALA A 1 205 ? -12.093 -10.836 7.887 1.00 83.56 205 ALA A O 1
ATOM 1498 N N . THR A 1 206 ? -10.092 -10.867 6.885 1.00 88.25 206 THR A N 1
ATOM 1499 C CA . THR A 1 206 ? -9.395 -11.646 7.929 1.00 88.25 206 THR A CA 1
ATOM 1500 C C . THR A 1 206 ? -8.397 -10.814 8.716 1.00 88.25 206 THR A C 1
ATOM 1502 O O . THR A 1 206 ? -8.037 -11.200 9.825 1.00 88.25 206 THR A O 1
ATOM 1505 N N . GLN A 1 207 ? -7.989 -9.669 8.176 1.00 90.19 207 GLN A N 1
ATOM 1506 C CA . GLN A 1 207 ? -6.978 -8.803 8.761 1.00 90.19 207 GLN A CA 1
ATOM 1507 C C . GLN A 1 207 ? -7.450 -7.355 8.769 1.00 90.19 207 GLN A C 1
ATOM 1509 O O . GLN A 1 207 ? -8.230 -6.930 7.911 1.00 90.19 207 GLN A O 1
ATOM 1514 N N . LEU A 1 208 ? -6.954 -6.609 9.748 1.00 88.19 208 LEU A N 1
ATOM 1515 C CA . LEU A 1 208 ? -7.001 -5.160 9.758 1.00 88.19 208 LEU A CA 1
ATOM 1516 C C . LEU A 1 208 ? -5.589 -4.643 9.546 1.00 88.19 208 LEU A C 1
ATOM 1518 O O . LEU A 1 208 ? -4.661 -5.074 10.223 1.00 88.19 208 LEU A O 1
ATOM 1522 N N . CYS A 1 209 ? -5.451 -3.710 8.628 1.00 90.62 209 CYS A N 1
ATOM 1523 C CA . CYS A 1 209 ? -4.200 -3.090 8.267 1.00 90.62 209 CYS A CA 1
ATOM 1524 C C . CYS A 1 209 ? -4.191 -1.635 8.722 1.00 90.62 209 CYS A C 1
ATOM 1526 O O . CYS A 1 209 ? -5.238 -0.993 8.814 1.00 90.62 209 CYS A O 1
ATOM 1528 N N . VAL A 1 210 ? -3.004 -1.128 9.029 1.00 90.38 210 VAL A N 1
ATOM 1529 C CA . VAL A 1 210 ? -2.721 0.290 9.251 1.00 90.38 210 VAL A CA 1
ATOM 1530 C C . VAL A 1 210 ? -1.735 0.743 8.186 1.00 90.38 210 VAL A C 1
ATOM 1532 O O . VAL A 1 210 ? -0.873 -0.041 7.811 1.00 90.38 210 VAL A O 1
ATOM 1535 N N . VAL A 1 211 ? -1.860 1.964 7.681 1.00 90.06 211 VAL A N 1
ATOM 1536 C CA . VAL A 1 211 ? -0.911 2.591 6.746 1.00 90.06 211 VAL A CA 1
ATOM 1537 C C . VAL A 1 211 ? -0.751 4.063 7.110 1.00 90.06 211 VAL A C 1
ATOM 1539 O O . VAL A 1 211 ? -1.689 4.686 7.617 1.00 90.06 211 VAL A O 1
ATOM 1542 N N . VAL A 1 212 ? 0.438 4.621 6.904 1.00 90.50 212 VAL A N 1
ATOM 1543 C CA . VAL A 1 212 ? 0.710 6.045 7.116 1.00 90.50 212 VAL A CA 1
ATOM 1544 C C . VAL A 1 212 ? 0.220 6.833 5.901 1.00 90.50 212 VAL A C 1
ATOM 1546 O O . VAL A 1 212 ? 0.420 6.431 4.761 1.00 90.50 212 VAL A O 1
ATOM 1549 N N . ALA A 1 213 ? -0.413 7.976 6.138 1.00 89.06 213 ALA A N 1
ATOM 1550 C CA . ALA A 1 213 ? -0.905 8.879 5.108 1.00 89.06 213 ALA A CA 1
ATOM 1551 C C . ALA A 1 213 ? -0.362 10.297 5.321 1.00 89.06 213 ALA A C 1
ATOM 1553 O O . ALA A 1 213 ? -0.254 10.782 6.453 1.00 89.06 213 ALA A O 1
ATOM 1554 N N . ASN A 1 214 ? -0.055 10.972 4.217 1.00 88.06 214 ASN A N 1
ATOM 1555 C CA . ASN A 1 214 ? 0.297 12.386 4.165 1.00 88.06 214 ASN A CA 1
ATOM 1556 C C . ASN A 1 214 ? -0.933 13.269 4.423 1.00 88.06 214 ASN A C 1
ATOM 1558 O O . ASN A 1 214 ? -2.074 12.839 4.266 1.00 88.06 214 ASN A O 1
ATOM 15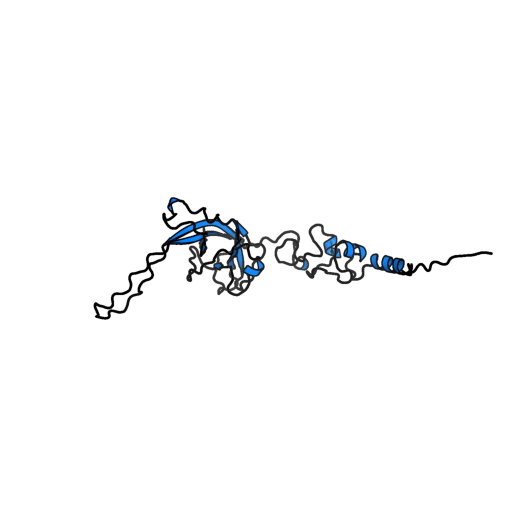62 N N . ALA A 1 215 ? -0.728 14.554 4.720 1.00 86.31 215 ALA A N 1
ATOM 1563 C CA . ALA A 1 215 ? -1.801 15.531 4.951 1.00 86.31 215 ALA A CA 1
ATOM 1564 C C . ALA A 1 215 ? -2.847 15.617 3.817 1.00 86.31 215 ALA A C 1
ATOM 1566 O O . ALA A 1 215 ? -4.006 15.938 4.060 1.00 86.31 215 ALA A O 1
ATOM 1567 N N . ASN A 1 216 ? -2.462 15.321 2.574 1.00 84.25 216 ASN A N 1
ATOM 1568 C CA . ASN A 1 216 ? -3.351 15.295 1.404 1.00 84.25 216 ASN A CA 1
ATOM 1569 C C . ASN A 1 216 ? -4.031 13.927 1.168 1.00 84.25 216 ASN A C 1
ATOM 1571 O O . ASN A 1 216 ? -4.638 13.739 0.116 1.00 84.25 216 ASN A O 1
ATOM 1575 N N . HIS A 1 217 ? -3.909 12.997 2.120 1.00 83.44 217 HIS A N 1
ATOM 1576 C CA . HIS A 1 217 ? -4.394 11.610 2.101 1.00 83.44 217 HIS A CA 1
ATOM 1577 C C . HIS A 1 217 ? -3.702 10.677 1.097 1.00 83.44 217 HIS A C 1
ATOM 1579 O O . HIS A 1 217 ? -4.072 9.509 1.016 1.00 83.44 217 HIS A O 1
ATOM 1585 N N . THR A 1 218 ? -2.671 11.138 0.380 1.00 84.31 218 THR A N 1
ATOM 1586 C CA . THR A 1 218 ? -1.786 10.200 -0.328 1.00 84.31 218 THR A CA 1
ATOM 1587 C C . THR A 1 218 ? -1.096 9.294 0.685 1.00 84.31 218 THR A C 1
ATOM 1589 O O . THR A 1 218 ? -0.728 9.748 1.773 1.00 84.31 218 THR A O 1
ATOM 1592 N N . LEU A 1 219 ? -0.956 8.015 0.355 1.00 86.62 219 LEU A N 1
ATOM 1593 C CA . LEU A 1 219 ? -0.334 7.051 1.252 1.00 86.62 219 LEU A CA 1
ATOM 1594 C C . LEU A 1 219 ? 1.180 7.206 1.226 1.00 86.62 219 LEU A C 1
ATOM 1596 O O . LEU A 1 219 ? 1.775 7.465 0.182 1.00 86.62 219 LEU A O 1
ATOM 1600 N N . VAL A 1 220 ? 1.789 7.044 2.394 1.00 85.94 220 VAL A N 1
ATOM 1601 C CA . VAL A 1 220 ? 3.217 6.780 2.496 1.00 85.94 220 VAL A CA 1
ATOM 1602 C C . VAL A 1 220 ? 3.372 5.289 2.265 1.00 85.94 220 VAL A C 1
ATOM 1604 O O . VAL A 1 220 ? 2.971 4.468 3.092 1.00 85.94 220 VAL A O 1
ATOM 1607 N N . ARG A 1 221 ? 3.904 4.966 1.101 1.00 79.25 221 ARG A N 1
ATOM 1608 C CA . ARG A 1 221 ? 4.088 3.608 0.613 1.00 79.25 221 ARG A CA 1
ATOM 1609 C C . ARG A 1 221 ? 4.952 2.765 1.548 1.00 79.25 221 ARG A C 1
ATOM 1611 O O . ARG A 1 221 ? 5.722 3.308 2.344 1.00 79.25 221 ARG A O 1
ATOM 1618 N N . ASN A 1 222 ? 4.773 1.445 1.498 1.00 74.62 222 ASN A N 1
ATOM 1619 C CA . ASN A 1 222 ? 5.503 0.474 2.320 1.00 74.62 222 ASN A CA 1
ATOM 1620 C C . ASN A 1 222 ? 5.462 0.713 3.835 1.00 74.62 222 ASN A C 1
ATOM 1622 O O . ASN A 1 222 ? 6.263 0.185 4.610 1.00 74.62 222 ASN A O 1
ATOM 1626 N N . THR A 1 223 ? 4.467 1.468 4.294 1.00 85.69 223 THR A N 1
ATOM 1627 C CA . THR A 1 223 ? 4.185 1.626 5.721 1.00 85.69 223 THR A CA 1
ATOM 1628 C C . THR A 1 223 ? 3.022 0.764 6.176 1.00 85.69 223 THR A C 1
ATOM 1630 O O . THR A 1 223 ? 2.678 0.798 7.363 1.00 85.69 223 THR A O 1
ATOM 1633 N N . SER A 1 224 ? 2.406 0.002 5.261 1.00 88.19 224 SER A N 1
ATOM 1634 C CA . SER A 1 224 ? 1.259 -0.797 5.626 1.00 88.19 224 SER A CA 1
ATOM 1635 C C . SER A 1 224 ? 1.642 -2.040 6.420 1.00 88.19 224 SER A C 1
ATOM 1637 O O . SER A 1 224 ? 2.506 -2.821 6.032 1.00 88.19 224 SER A O 1
ATOM 1639 N N . GLN A 1 225 ? 0.968 -2.241 7.551 1.00 89.56 225 GLN A N 1
ATOM 1640 C CA . GLN A 1 225 ? 1.085 -3.457 8.344 1.00 89.56 225 GLN A CA 1
ATOM 1641 C C . GLN A 1 225 ? -0.285 -4.000 8.711 1.00 89.56 225 GLN A C 1
ATOM 1643 O O . GLN A 1 225 ? -1.121 -3.290 9.272 1.00 89.56 225 GLN A O 1
ATOM 1648 N N . CYS A 1 226 ? -0.483 -5.285 8.433 1.00 90.62 226 CYS A N 1
ATOM 1649 C CA . CYS A 1 226 ? -1.708 -6.009 8.728 1.00 90.62 226 CYS A CA 1
ATOM 1650 C C . CYS A 1 226 ? -1.570 -6.867 9.984 1.00 90.62 226 CYS A C 1
ATOM 1652 O O . CYS A 1 226 ? -0.526 -7.458 10.256 1.00 90.62 226 CYS A O 1
ATOM 1654 N N . PHE A 1 227 ? -2.663 -6.958 10.730 1.00 92.19 227 PHE A N 1
ATOM 1655 C CA . PHE A 1 227 ? -2.793 -7.756 11.935 1.00 92.19 227 PHE A CA 1
ATOM 1656 C C . PHE A 1 227 ? -4.028 -8.649 11.819 1.00 92.19 227 PHE A C 1
ATOM 1658 O O . PHE A 1 227 ? -5.087 -8.214 11.351 1.00 92.19 227 PHE A O 1
ATOM 1665 N N . ASP A 1 228 ? -3.899 -9.903 12.245 1.00 91.81 228 ASP A N 1
ATOM 1666 C CA . ASP A 1 228 ? -4.994 -10.869 12.188 1.00 91.81 228 ASP A CA 1
ATOM 1667 C C . ASP A 1 228 ? -6.137 -10.454 13.115 1.00 91.81 228 ASP A C 1
ATOM 1669 O O . ASP A 1 228 ? -5.965 -10.243 14.317 1.00 91.81 228 ASP A O 1
ATOM 1673 N N . LEU A 1 229 ? -7.342 -10.358 12.558 1.00 85.44 229 LEU A N 1
ATOM 1674 C CA . LEU A 1 229 ? -8.519 -10.048 13.353 1.00 85.44 229 LEU A CA 1
ATOM 1675 C C . LEU A 1 229 ? -8.874 -11.246 14.231 1.00 85.44 229 LEU A C 1
ATOM 1677 O O . LEU A 1 229 ? -8.978 -12.366 13.715 1.00 85.44 229 LEU A O 1
ATOM 1681 N N . PRO A 1 230 ? -9.177 -11.034 15.524 1.00 82.62 230 PRO A N 1
ATOM 1682 C CA . PRO A 1 230 ? -9.674 -12.113 16.350 1.00 82.62 230 PRO A CA 1
ATOM 1683 C C . PRO A 1 230 ? -10.959 -12.680 15.746 1.00 82.62 230 PRO A C 1
ATOM 1685 O O . PRO A 1 230 ? -11.802 -11.960 15.179 1.00 82.62 230 PRO A O 1
ATOM 1688 N N . ALA A 1 231 ? -11.082 -14.002 15.859 1.00 73.38 231 ALA A N 1
ATOM 1689 C CA . ALA A 1 231 ? -12.271 -14.700 15.426 1.00 73.38 231 ALA A CA 1
ATOM 1690 C C . ALA A 1 231 ? -13.481 -14.119 16.179 1.00 73.38 231 ALA A C 1
ATOM 1692 O O . ALA A 1 231 ? -13.375 -13.798 17.366 1.00 73.38 231 ALA A O 1
ATOM 1693 N N . PRO A 1 232 ? -14.628 -13.931 15.519 1.00 64.38 232 PRO A N 1
ATOM 1694 C CA . PRO A 1 232 ? -15.733 -13.224 16.153 1.00 64.38 232 PRO A CA 1
ATOM 1695 C C . PRO A 1 232 ? -16.332 -13.935 17.388 1.00 64.38 232 PRO A C 1
ATOM 1697 O O . PRO A 1 232 ? -17.000 -13.316 18.212 1.00 64.38 232 PRO A O 1
ATOM 1700 N N . ASP A 1 233 ? -16.074 -15.233 17.542 1.00 65.50 233 ASP A N 1
ATOM 1701 C CA . ASP A 1 233 ? -16.417 -16.065 18.695 1.00 65.50 233 ASP A CA 1
ATOM 1702 C C . ASP A 1 233 ? -15.395 -15.988 19.847 1.00 65.50 233 ASP A C 1
ATOM 1704 O O . ASP A 1 233 ? -15.685 -16.477 20.941 1.00 65.50 233 ASP A O 1
ATOM 1708 N N . ALA A 1 234 ? -14.254 -15.315 19.664 1.00 67.44 234 ALA A N 1
ATOM 1709 C CA . ALA A 1 234 ? -13.212 -15.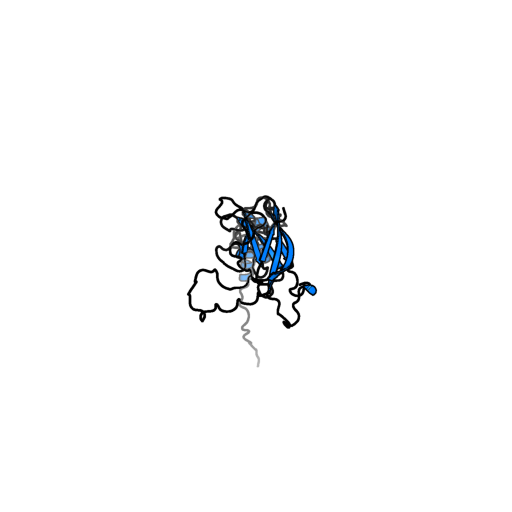131 20.681 1.00 67.44 234 ALA A CA 1
ATOM 1710 C C . ALA A 1 234 ? -13.616 -14.195 21.841 1.00 67.44 234 ALA A C 1
ATOM 1712 O O . ALA A 1 234 ? -12.823 -13.952 22.749 1.00 67.44 234 ALA A O 1
ATOM 1713 N N . ILE A 1 235 ? -14.846 -13.670 21.839 1.00 66.25 235 ILE A N 1
ATOM 1714 C CA . ILE A 1 235 ? -15.376 -12.872 22.947 1.00 66.25 235 ILE A CA 1
ATOM 1715 C C . ILE A 1 235 ? -15.482 -13.762 24.204 1.00 66.25 235 ILE A C 1
ATOM 1717 O O . ILE A 1 235 ? -16.123 -14.820 24.115 1.00 66.25 235 ILE A O 1
ATOM 1721 N N . PRO A 1 236 ? -14.931 -13.347 25.367 1.00 67.50 236 PRO A N 1
ATOM 1722 C CA . PRO A 1 236 ? -14.968 -14.139 26.598 1.00 67.50 236 PRO A CA 1
ATOM 1723 C C . PRO A 1 236 ? -16.380 -14.635 26.937 1.00 67.50 236 PRO A C 1
ATOM 1725 O O . PRO A 1 236 ? -17.350 -13.882 26.821 1.00 67.50 236 PRO A O 1
ATOM 1728 N N . GLU A 1 237 ? -16.512 -15.899 27.362 1.00 63.31 237 GLU A N 1
ATOM 1729 C CA . GLU A 1 237 ? -17.823 -16.501 27.666 1.00 63.31 237 GLU A CA 1
ATOM 1730 C C . GLU A 1 237 ? -18.593 -15.737 28.743 1.00 63.31 237 GLU A C 1
ATOM 1732 O O . GLU A 1 237 ? -19.804 -15.577 28.636 1.00 63.31 237 GLU A O 1
ATOM 1737 N N . GLU A 1 238 ? -17.888 -15.215 29.744 1.00 61.31 238 GLU A N 1
ATOM 1738 C CA . GLU A 1 238 ? -18.445 -14.373 30.809 1.00 61.31 238 GLU A CA 1
ATOM 1739 C C . GLU A 1 238 ? -19.062 -13.066 30.300 1.00 61.31 238 GLU A C 1
ATOM 1741 O O . GLU A 1 238 ? -19.891 -12.467 30.980 1.00 61.31 238 GLU A O 1
ATOM 1746 N N . SER A 1 239 ? -18.694 -12.642 29.091 1.00 57.16 239 SER A N 1
ATOM 1747 C CA . SER A 1 239 ? -19.286 -11.495 28.413 1.00 57.16 239 SER A CA 1
ATOM 1748 C C . SER A 1 239 ? -20.466 -11.889 27.512 1.00 57.16 239 SER A C 1
ATOM 1750 O O . SER A 1 239 ? -21.122 -11.014 26.964 1.00 57.16 239 SER A O 1
ATOM 1752 N N . ARG A 1 240 ? -20.770 -13.181 27.309 1.00 60.78 240 ARG A N 1
ATOM 1753 C CA . ARG A 1 240 ? -21.889 -13.626 26.457 1.00 60.78 240 ARG A CA 1
ATOM 1754 C C . ARG A 1 240 ? -23.208 -13.555 27.235 1.00 60.78 240 ARG A C 1
ATOM 1756 O O . ARG A 1 240 ? -23.382 -14.250 28.230 1.00 60.78 240 ARG A O 1
ATOM 1763 N N . VAL A 1 241 ? -24.164 -12.755 26.761 1.00 55.50 241 VAL A N 1
ATOM 1764 C CA . VAL A 1 241 ? -25.488 -12.618 27.396 1.00 55.50 241 VAL A CA 1
ATOM 1765 C C . VAL A 1 241 ? -26.327 -13.891 27.176 1.00 55.50 241 VAL A C 1
ATOM 1767 O O . VAL A 1 241 ? -26.645 -14.220 26.028 1.00 55.50 241 VAL A O 1
ATOM 1770 N N . PRO A 1 242 ? -26.733 -14.620 28.234 1.00 47.03 242 PRO A N 1
ATOM 1771 C CA . PRO A 1 242 ? -27.531 -15.836 28.084 1.00 47.03 242 PRO A CA 1
ATOM 1772 C C . PRO A 1 242 ? -28.941 -15.526 27.557 1.00 47.03 242 PRO A C 1
ATOM 1774 O O . PRO A 1 242 ? -29.667 -14.738 28.158 1.00 47.03 242 PRO A O 1
ATOM 1777 N N . GLY A 1 243 ? -29.355 -16.179 26.466 1.00 49.88 243 GLY A N 1
ATOM 1778 C CA . GLY A 1 243 ? -30.727 -16.105 25.930 1.00 49.88 243 GLY A CA 1
ATOM 1779 C C . GLY A 1 243 ? -30.873 -15.413 24.572 1.00 49.88 243 GLY A C 1
ATOM 1780 O O . GLY A 1 243 ? -31.929 -15.517 23.953 1.00 49.88 243 GLY A O 1
ATOM 1781 N N . TRP A 1 244 ? -29.811 -14.788 24.069 1.00 48.22 244 TRP A N 1
ATOM 1782 C CA . TRP A 1 244 ? -29.753 -14.242 22.714 1.00 48.22 244 TRP A CA 1
ATOM 1783 C C . TRP A 1 244 ? -29.006 -15.251 21.832 1.00 48.22 244 TRP A C 1
ATOM 1785 O O . TRP A 1 244 ? -27.779 -15.298 21.838 1.00 48.22 244 TRP A O 1
ATOM 1795 N N . GLY A 1 245 ? -29.762 -16.147 21.186 1.00 41.00 245 GLY A N 1
ATOM 1796 C CA . GLY A 1 245 ? -29.240 -17.271 20.396 1.00 41.00 245 GLY A CA 1
ATOM 1797 C C . GLY A 1 245 ? -28.263 -16.858 19.291 1.00 41.00 245 GLY A C 1
ATOM 1798 O O . GLY A 1 245 ? -28.306 -15.723 18.840 1.00 41.00 245 GLY A O 1
ATOM 1799 N N . GLU A 1 246 ? -27.393 -17.802 18.910 1.00 44.88 246 GLU A N 1
ATOM 1800 C CA . GLU A 1 246 ? -26.444 -17.789 17.778 1.00 44.88 246 GLU A CA 1
ATOM 1801 C C . GLU A 1 246 ? -26.433 -16.499 16.940 1.00 44.88 246 GLU A C 1
ATOM 1803 O O . GLU A 1 246 ? -27.099 -16.398 15.911 1.00 44.88 246 GLU A O 1
ATOM 1808 N N . TRP A 1 247 ? -25.651 -15.507 17.366 1.00 42.62 247 TRP A N 1
ATOM 1809 C CA . TRP A 1 247 ? -25.387 -14.342 16.531 1.00 42.62 247 TRP A CA 1
ATOM 1810 C C . TRP A 1 247 ? -24.191 -14.621 15.629 1.00 42.62 247 TRP A C 1
ATOM 1812 O O . TRP A 1 247 ? -23.087 -14.903 16.100 1.00 42.62 247 TRP A O 1
ATOM 1822 N N . SER A 1 248 ? -24.414 -14.477 14.322 1.00 42.38 248 SER A N 1
ATOM 1823 C CA . SER A 1 248 ? -23.384 -14.071 13.371 1.00 42.38 248 SER A CA 1
ATOM 1824 C C . SER A 1 248 ? -22.764 -12.799 13.930 1.00 42.38 248 SER A C 1
ATOM 1826 O O . SER A 1 248 ? -23.429 -11.776 14.055 1.00 42.38 248 SER A O 1
ATOM 1828 N N . ALA A 1 249 ? -21.532 -12.891 14.393 1.00 40.91 249 ALA A N 1
ATOM 1829 C CA . ALA A 1 249 ? -20.889 -11.805 15.096 1.00 40.91 249 ALA A CA 1
ATOM 1830 C C . ALA A 1 249 ? -20.615 -10.639 14.139 1.00 40.91 249 ALA A C 1
ATOM 1832 O O . ALA A 1 249 ? -19.644 -10.624 13.385 1.00 40.91 249 ALA A O 1
ATOM 1833 N N . VAL A 1 250 ? -21.510 -9.659 14.164 1.00 46.25 250 VAL A N 1
ATOM 1834 C CA . VAL A 1 250 ? -21.312 -8.375 13.508 1.00 46.25 250 VAL A CA 1
ATOM 1835 C C . VAL A 1 250 ? -20.604 -7.495 14.533 1.00 46.25 250 VAL A C 1
ATOM 1837 O O . VAL A 1 250 ? -21.235 -7.044 15.481 1.00 46.25 250 VAL A O 1
ATOM 1840 N N . ALA A 1 251 ? -19.289 -7.318 14.406 1.00 51.25 251 ALA A N 1
ATOM 1841 C CA . ALA A 1 251 ? -18.522 -6.377 15.226 1.00 51.25 251 ALA A CA 1
ATOM 1842 C C . ALA A 1 251 ? -18.623 -4.985 14.576 1.00 51.25 251 ALA A C 1
ATOM 1844 O O . ALA A 1 251 ? -17.909 -4.738 13.599 1.00 51.25 251 ALA A O 1
ATOM 1845 N N . PRO A 1 252 ? -19.520 -4.073 15.007 1.00 55.22 252 PRO A N 1
ATOM 1846 C CA . PRO A 1 252 ? -19.848 -2.900 14.224 1.00 55.22 252 PRO A CA 1
ATOM 1847 C C . PRO A 1 252 ? -19.130 -1.673 14.789 1.00 55.22 252 PRO A C 1
ATOM 1849 O O . PRO A 1 252 ? -19.810 -0.732 15.182 1.00 55.22 252 PRO A O 1
ATOM 1852 N N . ALA A 1 253 ? -17.788 -1.702 14.875 1.00 57.78 253 ALA A N 1
ATOM 1853 C CA . ALA A 1 253 ? -16.901 -0.520 14.908 1.00 57.78 253 ALA A CA 1
ATOM 1854 C C . ALA A 1 253 ? -15.479 -0.826 15.413 1.00 57.78 253 ALA A C 1
ATOM 1856 O O . ALA A 1 253 ? -15.255 -1.806 16.125 1.00 57.78 253 ALA A O 1
ATOM 1857 N N . LEU A 1 254 ? -14.566 0.113 15.138 1.00 58.88 254 LEU A N 1
ATOM 1858 C CA . LEU A 1 254 ? -13.224 0.224 15.708 1.00 58.88 254 LEU A CA 1
ATOM 1859 C C . LEU A 1 254 ? -13.172 1.295 16.813 1.00 58.88 254 LEU A C 1
ATOM 1861 O O . LEU A 1 254 ? -13.810 2.343 16.719 1.00 58.88 254 LEU A O 1
ATOM 1865 N N . ILE A 1 255 ? -12.373 1.042 17.840 1.00 60.25 255 ILE A N 1
ATOM 1866 C CA . ILE A 1 255 ? -11.896 1.985 18.850 1.00 60.25 255 ILE A CA 1
ATOM 1867 C C . ILE A 1 255 ? -10.378 1.897 18.799 1.00 60.25 255 ILE A C 1
ATOM 1869 O O . ILE A 1 255 ? -9.832 0.811 18.950 1.00 60.25 255 ILE A O 1
ATOM 1873 N N . CYS A 1 256 ? -9.689 3.014 18.601 1.00 55.41 256 CYS A N 1
ATOM 1874 C CA . CYS A 1 256 ? -8.231 3.009 18.548 1.00 55.41 256 CYS A CA 1
ATOM 1875 C C . CYS A 1 256 ? -7.647 3.627 19.811 1.00 55.41 256 CYS A C 1
ATOM 1877 O O . CYS A 1 256 ? -8.063 4.692 20.257 1.00 55.41 256 CYS A O 1
ATOM 1879 N N . THR A 1 257 ? -6.643 2.976 20.369 1.00 55.06 257 THR A N 1
ATOM 1880 C CA . THR A 1 257 ? -5.803 3.471 21.448 1.00 55.06 257 THR A CA 1
ATOM 1881 C C . THR A 1 257 ? -4.363 3.501 20.940 1.00 55.06 257 THR A C 1
ATOM 1883 O O . THR A 1 257 ? -3.913 2.614 20.222 1.00 55.06 257 THR A O 1
ATOM 1886 N N . VAL A 1 258 ? -3.636 4.574 21.247 1.00 44.50 258 VAL A N 1
ATOM 1887 C CA . VAL A 1 258 ? -2.208 4.673 20.915 1.00 44.50 258 VAL A CA 1
ATOM 1888 C C . VAL A 1 258 ? -1.440 4.349 22.186 1.00 44.50 258 VAL A C 1
ATOM 1890 O O . VAL A 1 258 ? -1.587 5.069 23.181 1.00 44.50 258 VAL A O 1
ATOM 1893 N N . GLU A 1 259 ? -0.638 3.291 22.167 1.00 43.38 259 GLU A N 1
ATOM 1894 C CA . GLU A 1 259 ? 0.320 3.030 23.243 1.00 43.38 259 GLU A CA 1
ATOM 1895 C C . GLU A 1 259 ? 1.557 3.905 23.004 1.00 43.38 259 GLU A C 1
ATOM 1897 O O . GLU A 1 259 ? 2.114 3.921 21.907 1.00 43.38 259 GLU A O 1
ATOM 1902 N N . GLY A 1 260 ? 1.908 4.719 24.004 1.00 38.78 260 GLY A N 1
ATOM 1903 C CA . GLY A 1 260 ? 3.025 5.668 23.951 1.00 38.78 260 GLY A CA 1
ATOM 1904 C C . GLY A 1 260 ? 4.292 5.144 24.605 1.00 38.78 260 GLY A C 1
ATOM 1905 O O . GLY A 1 260 ? 4.176 4.290 25.513 1.00 38.78 260 GLY A O 1
#